Protein AF-A0A7Y5ELJ0-F1 (afdb_monomer_lite)

InterPro domains:
  IPR023293 Deoxyguanosinetriphosphate triphosphohydrolase, central domain superfamily [G3DSA:1.10.3410.10] (3-118)
  IPR027432 Deoxyguanosinetriphosphate triphosphohydrolase, C-terminal [G3DSA:1.10.3550.10] (119-213)

Organism: NCBI:txid2740584

Structure (mmCIF, N/CA/C/O backbone):
data_AF-A0A7Y5ELJ0-F1
#
_entry.id   AF-A0A7Y5ELJ0-F1
#
loop_
_atom_site.group_PDB
_atom_site.id
_atom_site.type_symbol
_atom_site.label_atom_id
_atom_site.label_alt_id
_atom_site.label_comp_id
_atom_site.label_asym_id
_atom_site.label_entity_id
_atom_site.label_seq_id
_atom_site.pdbx_PDB_ins_code
_atom_site.Cartn_x
_atom_site.Cartn_y
_atom_site.Cartn_z
_atom_site.occupancy
_atom_site.B_iso_or_equiv
_atom_site.auth_seq_id
_atom_site.auth_comp_id
_atom_site.auth_asym_id
_atom_site.auth_atom_id
_atom_site.pdbx_PDB_model_num
ATOM 1 N N . MET A 1 1 ? -16.070 -0.070 -0.567 1.00 88.81 1 MET A N 1
ATOM 2 C CA . MET A 1 1 ? -14.710 -0.648 -0.549 1.00 88.81 1 MET A CA 1
ATOM 3 C C . MET A 1 1 ? -13.834 0.152 0.400 1.00 88.81 1 MET A C 1
ATOM 5 O O . MET A 1 1 ? -13.494 -0.406 1.424 1.00 88.81 1 MET A O 1
ATOM 9 N N . GLU A 1 2 ? -13.598 1.445 0.146 1.00 91.62 2 GLU A N 1
ATOM 10 C CA . GLU A 1 2 ? -12.828 2.349 1.031 1.00 91.62 2 GLU A CA 1
ATOM 11 C C . GLU A 1 2 ? -13.209 2.243 2.519 1.00 91.62 2 GLU A C 1
ATOM 13 O O . GLU A 1 2 ? -12.374 1.899 3.341 1.00 91.62 2 GLU A O 1
ATOM 18 N N . ALA A 1 3 ? -14.489 2.413 2.868 1.00 93.44 3 ALA A N 1
ATOM 19 C CA . ALA A 1 3 ? -14.913 2.323 4.269 1.00 93.44 3 ALA A CA 1
ATOM 20 C C . ALA A 1 3 ? -14.667 0.950 4.915 1.00 93.44 3 ALA A C 1
ATOM 22 O O . ALA A 1 3 ? -14.396 0.873 6.106 1.00 93.44 3 ALA A O 1
ATOM 23 N N . ALA A 1 4 ? -14.764 -0.135 4.140 1.00 94.25 4 ALA A N 1
ATOM 24 C CA . ALA A 1 4 ? -14.471 -1.467 4.660 1.00 94.25 4 ALA A CA 1
ATOM 25 C C . ALA A 1 4 ? -12.977 -1.602 4.986 1.00 94.25 4 ALA A C 1
ATOM 27 O O . ALA A 1 4 ? -12.633 -2.152 6.027 1.00 94.25 4 ALA A O 1
ATOM 28 N N . ASP A 1 5 ? -12.117 -1.049 4.129 1.00 95.06 5 ASP A N 1
ATOM 29 C CA . ASP A 1 5 ? -10.670 -1.004 4.335 1.00 95.06 5 ASP A CA 1
ATOM 30 C C . ASP A 1 5 ? -10.316 -0.213 5.603 1.00 95.06 5 ASP A C 1
ATOM 32 O O . ASP A 1 5 ? -9.648 -0.721 6.504 1.00 95.06 5 ASP A O 1
ATOM 36 N N . ASP A 1 6 ? -10.881 0.987 5.739 1.00 94.62 6 ASP A N 1
ATOM 37 C CA . ASP A 1 6 ? -10.677 1.843 6.906 1.00 94.62 6 ASP A CA 1
ATOM 38 C C . ASP A 1 6 ? -11.172 1.209 8.213 1.00 94.62 6 ASP A C 1
ATOM 40 O O . ASP A 1 6 ? -10.488 1.291 9.235 1.00 94.62 6 ASP A O 1
ATOM 44 N N . PHE A 1 7 ? -12.336 0.554 8.200 1.00 95.31 7 PHE A N 1
ATOM 45 C CA . PHE A 1 7 ? -12.849 -0.170 9.365 1.00 95.31 7 PHE A CA 1
ATOM 46 C C . PHE A 1 7 ? -11.952 -1.344 9.759 1.00 95.31 7 PHE A C 1
ATOM 48 O O . PHE A 1 7 ? -11.719 -1.560 10.951 1.00 95.31 7 PHE A O 1
ATOM 55 N N . CYS A 1 8 ? -11.439 -2.097 8.784 1.00 94.31 8 CYS A N 1
ATOM 56 C CA . CYS A 1 8 ? -10.533 -3.208 9.044 1.00 94.31 8 CYS A CA 1
ATOM 57 C C . CYS A 1 8 ? -9.210 -2.716 9.639 1.00 94.31 8 CYS A C 1
ATOM 59 O O . CYS A 1 8 ? -8.828 -3.184 10.714 1.00 94.31 8 CYS A O 1
ATOM 61 N N . TYR A 1 9 ? -8.545 -1.750 9.002 1.00 93.38 9 TYR A N 1
ATOM 62 C CA . TYR A 1 9 ? -7.263 -1.231 9.486 1.00 93.38 9 TYR A CA 1
ATOM 63 C C . TYR A 1 9 ? -7.377 -0.543 10.846 1.00 93.38 9 TYR A C 1
ATOM 65 O O . TYR A 1 9 ? -6.486 -0.701 11.677 1.00 93.38 9 TYR A O 1
ATOM 73 N N . ALA A 1 10 ? -8.493 0.136 11.135 1.00 94.56 10 ALA A N 1
ATOM 74 C CA . ALA A 1 10 ? -8.711 0.749 12.444 1.00 94.56 10 ALA A CA 1
ATOM 75 C C . ALA A 1 10 ? -8.644 -0.265 13.603 1.00 94.56 10 ALA A C 1
ATOM 77 O O . ALA A 1 10 ? -8.242 0.099 14.702 1.00 94.56 10 ALA A O 1
ATOM 78 N N . ILE A 1 11 ? -9.010 -1.532 13.386 1.00 95.25 11 ILE A N 1
ATOM 79 C CA . ILE A 1 11 ? -9.024 -2.550 14.448 1.00 95.25 11 ILE A CA 1
ATOM 80 C C . ILE A 1 11 ? -7.825 -3.490 14.367 1.00 95.25 11 ILE A C 1
ATOM 82 O O . ILE A 1 11 ? -7.226 -3.794 15.401 1.00 95.25 11 ILE A O 1
ATOM 86 N N . ILE A 1 12 ? -7.465 -3.941 13.164 1.00 94.19 12 ILE A N 1
ATOM 87 C CA . ILE A 1 12 ? -6.376 -4.906 12.961 1.00 94.19 12 ILE A CA 1
ATOM 88 C C . ILE A 1 12 ? -5.042 -4.307 13.413 1.00 94.19 12 ILE A C 1
ATOM 90 O O . ILE A 1 12 ? -4.313 -4.963 14.154 1.00 94.19 12 ILE A O 1
ATOM 94 N N . ASP A 1 13 ? -4.771 -3.037 13.093 1.00 94.75 13 ASP A N 1
ATOM 95 C CA . ASP A 1 13 ? -3.538 -2.378 13.533 1.00 94.75 13 ASP A CA 1
ATOM 96 C C . ASP A 1 13 ? -3.453 -2.316 15.068 1.00 94.75 13 ASP A C 1
ATOM 98 O O . ASP A 1 13 ? -2.386 -2.495 15.652 1.00 94.75 13 ASP A O 1
ATOM 102 N N . LEU A 1 14 ? -4.573 -2.105 15.765 1.00 95.00 14 LEU A N 1
ATOM 103 C CA . LEU A 1 14 ? -4.580 -2.092 17.231 1.00 95.00 14 LEU A CA 1
ATOM 104 C C . LEU A 1 14 ? -4.354 -3.490 17.828 1.00 95.00 14 LEU A C 1
ATOM 106 O O . LEU A 1 14 ? -3.657 -3.620 18.839 1.00 95.00 14 LEU A O 1
ATOM 110 N N . GLU A 1 15 ? -4.914 -4.531 17.209 1.00 94.75 15 GLU A N 1
ATOM 111 C CA . GLU A 1 15 ? -4.708 -5.934 17.598 1.00 94.75 15 GLU A CA 1
ATOM 112 C C . GLU A 1 15 ? -3.242 -6.353 17.425 1.00 94.75 15 GLU A C 1
ATOM 114 O O . GLU A 1 15 ? -2.648 -6.936 18.343 1.00 94.75 15 GLU A O 1
ATOM 119 N N . ASP A 1 16 ? -2.630 -5.979 16.304 1.00 92.12 16 ASP A N 1
ATOM 120 C CA . ASP A 1 16 ? -1.207 -6.191 16.047 1.00 92.12 16 ASP A CA 1
ATOM 121 C C . ASP A 1 16 ? -0.350 -5.393 17.034 1.00 92.12 16 ASP A C 1
ATOM 123 O O . ASP A 1 16 ? 0.593 -5.927 17.621 1.00 92.12 16 ASP A O 1
ATOM 127 N N . GLY A 1 17 ? -0.725 -4.145 17.318 1.00 93.12 17 GLY A N 1
ATOM 128 C CA . GLY A 1 17 ? -0.062 -3.299 18.308 1.00 93.12 17 GLY A CA 1
ATOM 129 C C . GLY A 1 17 ? -0.030 -3.911 19.709 1.00 93.12 17 GLY A C 1
ATOM 130 O O . GLY A 1 17 ? 0.995 -3.826 20.394 1.00 93.12 17 GLY A O 1
ATOM 131 N N . ILE A 1 18 ? -1.115 -4.568 20.131 1.00 93.81 18 ILE A N 1
ATOM 132 C CA . ILE A 1 18 ? -1.166 -5.329 21.389 1.00 93.81 18 ILE A CA 1
ATOM 133 C C . ILE A 1 18 ? -0.284 -6.575 21.310 1.00 93.81 18 ILE A C 1
ATOM 135 O O . ILE A 1 18 ? 0.472 -6.851 22.242 1.00 93.81 18 ILE A O 1
ATOM 139 N N . SER A 1 19 ? -0.351 -7.316 20.205 1.00 90.50 19 SER A N 1
ATOM 140 C CA . SER A 1 19 ? 0.420 -8.551 20.012 1.00 90.50 19 SER A CA 1
ATOM 141 C C . SER A 1 19 ? 1.931 -8.297 19.988 1.00 90.50 19 SER A C 1
ATOM 143 O O . SER A 1 19 ? 2.711 -9.109 20.482 1.00 90.50 19 SER A O 1
ATOM 145 N N . MET A 1 20 ? 2.349 -7.137 19.478 1.00 89.69 20 MET A N 1
ATOM 146 C CA . MET A 1 20 ? 3.736 -6.665 19.474 1.00 89.69 20 MET A CA 1
ATOM 147 C C . MET A 1 20 ? 4.179 -6.048 20.811 1.00 89.69 20 MET A C 1
ATOM 149 O O . MET A 1 20 ? 5.349 -5.694 20.953 1.00 89.69 20 MET A O 1
ATOM 153 N N . GLY A 1 21 ? 3.273 -5.886 21.782 1.00 90.69 21 GLY A N 1
ATOM 154 C CA . GLY A 1 21 ? 3.558 -5.245 23.070 1.00 90.69 21 GLY A CA 1
ATOM 155 C C . GLY A 1 21 ? 3.773 -3.728 22.992 1.00 90.69 21 GLY A C 1
ATOM 156 O O . GLY A 1 21 ? 4.299 -3.140 23.934 1.00 90.69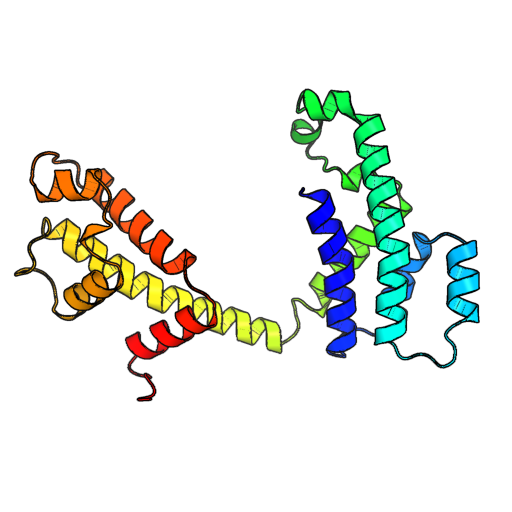 21 GLY A O 1
ATOM 157 N N . ILE A 1 22 ? 3.385 -3.091 21.883 1.00 93.12 22 ILE A N 1
ATOM 158 C CA . ILE A 1 22 ? 3.499 -1.639 21.665 1.00 93.12 22 ILE A CA 1
ATOM 159 C C . ILE A 1 22 ? 2.333 -0.901 22.332 1.00 93.12 22 ILE A C 1
ATOM 161 O O . ILE A 1 22 ? 2.506 0.200 22.859 1.00 93.12 22 ILE A O 1
ATOM 165 N N . LEU A 1 23 ? 1.144 -1.504 22.296 1.00 94.94 23 LEU A N 1
ATOM 166 C CA . LEU A 1 23 ? -0.079 -0.968 22.885 1.00 94.94 23 LEU A CA 1
ATOM 167 C C . LEU A 1 23 ? -0.521 -1.805 24.081 1.00 94.94 23 LEU A C 1
ATOM 169 O O . LEU A 1 23 ? -0.403 -3.031 24.087 1.00 94.94 23 LEU A O 1
ATOM 173 N N . SER A 1 24 ? -1.095 -1.142 25.080 1.00 93.81 24 SER A N 1
ATOM 174 C CA . SER A 1 24 ? -1.792 -1.817 26.169 1.00 93.81 24 SER A CA 1
ATOM 175 C C . SER A 1 24 ? -3.277 -2.009 25.857 1.00 93.81 24 SER A C 1
ATOM 177 O O . SER A 1 24 ? -3.896 -1.229 25.133 1.00 93.81 24 SER A O 1
ATOM 179 N N . TRP A 1 25 ? -3.879 -3.027 26.477 1.00 92.38 25 TRP A N 1
ATOM 180 C CA . TRP A 1 25 ? -5.319 -3.278 26.381 1.00 92.38 25 TRP A CA 1
ATOM 181 C C . TRP A 1 25 ? -6.160 -2.059 26.787 1.00 92.38 25 TRP A C 1
ATOM 183 O O . TRP A 1 25 ? -7.122 -1.721 26.107 1.00 92.38 25 TRP A O 1
ATOM 193 N N . SER A 1 26 ? -5.788 -1.375 27.873 1.00 92.25 26 SER A N 1
ATOM 194 C CA . SER A 1 26 ? -6.541 -0.223 28.380 1.00 92.25 26 SER A CA 1
ATOM 195 C C . SER A 1 26 ? -6.562 0.952 27.406 1.00 92.25 26 SER A C 1
ATOM 197 O O . SER A 1 26 ? -7.552 1.674 27.345 1.00 92.25 26 SER A O 1
ATOM 199 N N . GLU A 1 27 ? -5.483 1.150 26.647 1.00 94.00 27 GLU A N 1
ATOM 200 C CA . GLU A 1 27 ? -5.421 2.211 25.638 1.00 94.00 27 GLU A CA 1
ATOM 201 C C . GLU A 1 27 ? -6.365 1.933 24.475 1.00 94.00 27 GLU A C 1
ATOM 203 O O . GLU A 1 27 ? -7.085 2.833 24.051 1.00 94.00 27 GLU A O 1
ATOM 208 N N . VAL A 1 28 ? -6.389 0.687 23.998 1.00 94.94 28 VAL A N 1
ATOM 209 C CA . VAL A 1 28 ? -7.272 0.272 22.904 1.00 94.94 28 VAL A CA 1
ATOM 210 C C . VAL A 1 28 ? -8.730 0.279 23.350 1.00 94.94 28 VAL A C 1
ATOM 212 O O . VAL A 1 28 ? -9.574 0.860 22.674 1.00 94.94 28 VAL A O 1
ATOM 215 N N . TYR A 1 29 ? -9.033 -0.302 24.513 1.00 93.19 29 TYR A N 1
ATOM 216 C CA . TYR A 1 29 ? -10.405 -0.386 25.007 1.00 93.19 29 TYR A CA 1
ATOM 217 C C . TYR A 1 29 ? -11.034 0.997 25.190 1.00 93.19 29 TYR A C 1
ATOM 219 O O . TYR A 1 29 ? -12.138 1.217 24.715 1.00 93.19 29 TYR A O 1
ATOM 227 N N . LYS A 1 30 ? -10.298 1.963 25.757 1.00 93.69 30 LYS A N 1
ATOM 228 C CA . LYS A 1 30 ? -10.780 3.341 25.946 1.00 93.69 30 LYS A CA 1
ATOM 229 C C . LYS A 1 30 ? -11.211 4.029 24.641 1.00 93.69 30 LYS A C 1
ATOM 231 O O . LYS A 1 30 ? -12.051 4.922 24.674 1.00 93.69 30 LYS A O 1
ATOM 236 N N . ILE A 1 31 ? -10.607 3.661 23.510 1.00 94.44 31 ILE A N 1
ATOM 237 C CA . ILE A 1 31 ? -10.939 4.223 22.193 1.00 94.44 31 ILE A CA 1
ATOM 238 C C . ILE A 1 31 ? -12.200 3.581 21.615 1.00 94.44 31 ILE A C 1
ATOM 240 O O . ILE A 1 31 ? -12.986 4.257 20.959 1.00 94.44 31 ILE A O 1
ATOM 244 N N . ILE A 1 32 ? -12.372 2.279 21.839 1.00 93.75 32 ILE A N 1
ATOM 245 C CA . ILE A 1 32 ? -13.416 1.485 21.190 1.00 93.75 32 ILE A CA 1
ATOM 246 C C . ILE A 1 32 ? -14.700 1.424 22.020 1.00 93.75 32 ILE A C 1
ATOM 248 O O . ILE A 1 32 ? -15.787 1.433 21.449 1.00 93.75 32 ILE A O 1
ATOM 252 N N . GLU A 1 33 ? -14.585 1.405 23.348 1.00 93.06 33 GLU A N 1
ATOM 253 C CA . GLU A 1 33 ? -15.702 1.346 24.297 1.00 93.06 33 GLU A CA 1
ATOM 254 C C . GLU A 1 33 ? -16.837 2.335 23.972 1.00 93.06 33 GLU A C 1
ATOM 256 O O . GLU A 1 33 ? -17.986 1.894 23.969 1.00 93.06 33 GLU A O 1
ATOM 261 N N . PRO A 1 34 ? -16.585 3.616 23.618 1.00 92.94 34 PRO A N 1
ATOM 262 C CA . PRO A 1 34 ? -17.664 4.561 23.318 1.00 92.94 34 PRO A CA 1
ATOM 263 C C . PRO A 1 34 ? -18.555 4.168 22.132 1.00 92.94 34 PRO A C 1
ATOM 265 O O . PRO A 1 34 ? -19.675 4.660 22.033 1.00 92.94 34 PRO A O 1
ATOM 268 N N . ALA A 1 35 ? -18.067 3.310 21.231 1.00 93.62 35 ALA A N 1
ATOM 269 C CA . ALA A 1 35 ? -18.801 2.832 20.061 1.00 93.62 35 ALA A CA 1
ATOM 270 C C . ALA A 1 35 ? -19.486 1.468 20.276 1.00 93.62 35 ALA A C 1
ATOM 272 O O . ALA A 1 35 ? -20.161 0.978 19.369 1.00 93.62 35 ALA A O 1
ATOM 273 N N . LEU A 1 36 ? -19.315 0.844 21.447 1.00 91.88 36 LEU A N 1
ATOM 274 C CA . LEU A 1 36 ? -19.980 -0.409 21.806 1.00 91.88 36 LEU A CA 1
ATOM 275 C C . LEU A 1 36 ? -21.346 -0.153 22.451 1.00 91.88 36 LEU A C 1
ATOM 277 O O . LEU A 1 36 ? -21.572 0.866 23.106 1.00 91.88 36 LEU A O 1
ATOM 281 N N . ASP A 1 37 ? -22.253 -1.125 22.331 1.00 88.94 37 ASP A N 1
ATOM 282 C CA . ASP A 1 37 ? -23.507 -1.076 23.079 1.00 88.94 37 ASP A CA 1
ATOM 283 C C . ASP A 1 37 ? -23.264 -1.372 24.561 1.00 88.94 37 ASP A C 1
ATOM 285 O O . ASP A 1 37 ? -22.415 -2.180 24.933 1.00 88.94 37 ASP A O 1
ATOM 289 N N . LYS A 1 38 ? -24.092 -0.790 25.433 1.00 86.06 38 LYS A N 1
ATOM 290 C CA . LYS A 1 38 ? -24.016 -1.031 26.885 1.00 86.06 38 LYS A CA 1
ATOM 291 C C . LYS A 1 38 ? -24.141 -2.510 27.258 1.00 86.06 38 LYS A C 1
ATOM 293 O O . LYS A 1 38 ? -23.470 -2.963 28.177 1.00 86.06 38 LYS A O 1
ATOM 298 N N . THR A 1 39 ? -24.998 -3.251 26.556 1.00 85.81 39 THR A N 1
ATOM 299 C CA . THR A 1 39 ? -25.166 -4.696 26.764 1.00 85.81 39 THR A CA 1
ATOM 300 C C . THR A 1 39 ? -23.896 -5.460 26.422 1.00 85.81 39 THR A C 1
ATOM 302 O O . THR A 1 39 ? -23.494 -6.331 27.190 1.00 85.81 39 THR A O 1
ATOM 305 N N . ASP A 1 40 ? -23.241 -5.079 25.322 1.00 84.88 40 ASP A N 1
ATOM 306 C CA . ASP A 1 40 ? -21.981 -5.678 24.895 1.00 84.88 40 ASP A CA 1
ATOM 307 C C . ASP A 1 40 ? -20.890 -5.378 25.920 1.00 84.88 40 ASP A C 1
ATOM 309 O O . ASP A 1 40 ? -20.188 -6.292 26.330 1.00 84.88 40 ASP A O 1
ATOM 313 N N . ILE A 1 41 ? -20.795 -4.134 26.405 1.00 84.94 41 ILE A N 1
ATOM 314 C CA . ILE A 1 41 ? -19.848 -3.732 27.457 1.00 84.94 41 ILE A CA 1
ATOM 315 C C . ILE A 1 41 ? -20.045 -4.575 28.719 1.00 84.94 41 ILE A C 1
ATOM 317 O O . ILE A 1 41 ? -19.086 -5.139 29.236 1.00 84.94 41 ILE A O 1
ATOM 321 N N . GLU A 1 42 ? -21.278 -4.717 29.208 1.00 84.88 42 GLU A N 1
ATOM 322 C CA . GLU A 1 42 ? -21.542 -5.503 30.414 1.00 84.88 42 GLU A CA 1
ATOM 323 C C . GLU A 1 42 ? -21.165 -6.981 30.256 1.00 84.88 42 GLU A C 1
ATOM 325 O O . GLU A 1 42 ? -20.605 -7.581 31.178 1.00 84.88 42 GLU A O 1
ATOM 330 N N . GLU A 1 43 ? -21.492 -7.597 29.119 1.00 81.25 43 GLU A N 1
ATOM 331 C CA . GLU A 1 43 ? -21.117 -8.984 28.826 1.00 81.25 43 GLU A CA 1
ATOM 332 C C . GLU A 1 43 ? -19.596 -9.127 28.677 1.00 81.25 43 GLU A C 1
ATOM 334 O O . GLU A 1 43 ? -18.989 -10.075 29.196 1.00 81.25 43 GLU A O 1
ATOM 339 N N . PHE A 1 44 ? -18.974 -8.142 28.033 1.00 81.12 44 PHE A N 1
ATOM 340 C CA . PHE A 1 44 ? -17.543 -8.055 27.805 1.00 81.12 44 PHE A CA 1
ATOM 341 C C . PHE A 1 44 ? -16.762 -7.870 29.116 1.00 81.12 44 PHE A C 1
ATOM 343 O O . PHE A 1 44 ? -15.743 -8.521 29.328 1.00 81.12 44 PHE A O 1
ATOM 350 N N . GLU A 1 45 ? -17.237 -7.064 30.059 1.00 81.00 45 GLU A N 1
ATOM 351 C CA . GLU A 1 45 ? -16.582 -6.879 31.360 1.00 81.00 45 GLU A CA 1
ATOM 352 C C . GLU A 1 45 ? -16.757 -8.094 32.279 1.00 81.00 45 GLU A C 1
ATOM 354 O O . GLU A 1 45 ? -15.798 -8.525 32.930 1.00 81.00 45 GLU A O 1
ATOM 359 N N . LYS A 1 46 ? -17.949 -8.707 32.291 1.00 79.19 46 LYS A N 1
ATOM 360 C CA . LYS A 1 46 ? -18.238 -9.910 33.098 1.00 79.19 46 LYS A CA 1
ATOM 361 C C . LYS A 1 46 ? -17.368 -11.102 32.697 1.00 79.19 46 LYS A C 1
ATOM 363 O O . LYS A 1 46 ? -17.037 -11.935 33.540 1.00 79.19 46 LYS A O 1
ATOM 368 N N . SER A 1 47 ? -16.980 -11.186 31.427 1.00 72.44 47 SER A N 1
ATOM 369 C CA . SER A 1 47 ? -16.381 -12.397 30.864 1.00 72.44 47 SER A CA 1
ATOM 370 C C . SER A 1 47 ? -14.844 -12.451 30.933 1.00 72.44 47 SER A C 1
ATOM 372 O O . SER A 1 47 ? -14.272 -13.501 30.645 1.00 72.44 47 SER A O 1
ATOM 374 N N . PHE A 1 48 ? -14.137 -11.373 31.316 1.00 68.56 48 PHE A N 1
ATOM 375 C CA . PHE A 1 48 ? -12.712 -11.225 30.950 1.00 68.56 48 PHE A CA 1
ATOM 376 C C . PHE A 1 48 ? -11.699 -10.945 32.074 1.00 68.56 48 PHE A C 1
ATOM 378 O O . PHE A 1 48 ? -10.533 -10.665 31.768 1.00 68.56 48 PHE A O 1
ATOM 385 N N . ALA A 1 49 ? -12.054 -11.108 33.354 1.00 68.31 49 ALA A N 1
ATOM 386 C CA . ALA A 1 49 ? -11.078 -10.974 34.449 1.00 68.31 49 ALA A CA 1
ATOM 387 C C . ALA A 1 49 ? -9.853 -11.911 34.297 1.00 68.31 49 ALA A C 1
ATOM 389 O O . ALA A 1 49 ? -8.760 -11.576 34.746 1.00 68.31 49 ALA A O 1
ATOM 390 N N . THR A 1 50 ? -10.009 -13.056 33.621 1.00 77.06 50 THR A N 1
ATOM 391 C CA . THR A 1 50 ? -8.981 -14.108 33.491 1.00 77.06 50 THR A CA 1
ATOM 392 C C . THR A 1 50 ? -8.412 -14.280 32.079 1.00 77.06 50 THR A C 1
ATOM 394 O O . THR A 1 50 ? -7.567 -15.147 31.855 1.00 77.06 50 THR A O 1
ATOM 397 N N . LEU A 1 51 ? -8.861 -13.486 31.105 1.00 85.75 51 LEU A N 1
ATOM 398 C CA . LEU A 1 51 ? -8.548 -13.707 29.692 1.00 85.75 51 LEU A CA 1
ATOM 399 C C . LEU A 1 51 ? -7.364 -12.859 29.214 1.00 85.75 51 LEU A C 1
ATOM 401 O O . LEU A 1 51 ? -7.169 -11.719 29.642 1.00 85.75 51 LEU A O 1
ATOM 405 N N . SER A 1 52 ? -6.566 -13.433 28.306 1.00 88.81 52 SER A N 1
ATOM 406 C CA . SER A 1 52 ? -5.401 -12.764 27.722 1.00 88.81 52 SER A CA 1
ATOM 407 C C . SER A 1 52 ? -5.814 -11.589 26.831 1.00 88.81 52 SER A C 1
ATOM 409 O O . SER A 1 52 ? -6.898 -11.592 26.244 1.00 88.81 52 SER A O 1
ATOM 411 N N . ASN A 1 53 ? -4.929 -10.597 26.682 1.00 89.44 53 ASN A N 1
ATOM 412 C CA . ASN A 1 53 ? -5.194 -9.421 25.843 1.00 89.44 53 ASN A CA 1
ATOM 413 C C . ASN A 1 53 ? -5.491 -9.792 24.382 1.00 89.44 53 ASN A C 1
ATOM 415 O O . ASN A 1 53 ? -6.377 -9.196 23.783 1.00 89.44 53 ASN A O 1
ATOM 419 N N . GLY A 1 54 ? -4.829 -10.817 23.834 1.00 87.12 54 GLY A N 1
ATOM 420 C CA . GLY A 1 54 ? -5.135 -11.309 22.487 1.00 87.12 54 GLY A CA 1
ATOM 421 C C . GLY A 1 54 ? -6.568 -11.838 22.370 1.00 87.12 54 GLY A C 1
ATOM 422 O O . GLY A 1 54 ? -7.289 -11.479 21.446 1.00 87.12 54 GLY A O 1
ATOM 423 N N . ARG A 1 55 ? -7.040 -12.616 23.355 1.00 88.69 55 ARG A N 1
ATOM 424 C CA . ARG A 1 55 ? -8.416 -13.138 23.340 1.00 88.69 55 ARG A CA 1
ATOM 425 C C . ARG A 1 55 ? -9.461 -12.044 23.568 1.00 88.69 55 ARG A C 1
ATOM 427 O O . ARG A 1 55 ? -10.525 -12.109 22.960 1.00 88.69 55 ARG A O 1
ATOM 434 N N . LYS A 1 56 ? -9.144 -11.039 24.394 1.00 91.00 56 LYS A N 1
ATOM 435 C CA . LYS A 1 56 ? -9.949 -9.813 24.534 1.00 91.00 56 LYS A CA 1
ATOM 436 C C . LYS A 1 56 ? -10.092 -9.099 23.188 1.00 91.00 56 LYS A C 1
ATOM 438 O O . LYS A 1 56 ? -11.209 -8.796 22.785 1.00 91.00 56 LYS A O 1
ATOM 443 N N . MET A 1 57 ? -8.986 -8.910 22.463 1.00 92.06 57 MET A N 1
ATOM 444 C CA . MET A 1 57 ? -8.990 -8.257 21.149 1.00 92.06 57 MET A CA 1
ATOM 445 C C . MET A 1 57 ? -9.791 -9.016 20.100 1.00 92.06 57 MET A C 1
ATOM 447 O O . MET A 1 57 ? -10.602 -8.404 19.412 1.00 92.06 57 MET A O 1
ATOM 451 N N . SER A 1 58 ? -9.638 -10.338 20.002 1.00 90.00 58 SER A N 1
ATOM 452 C CA . SER A 1 58 ? -10.384 -11.114 19.005 1.00 90.00 58 SER A CA 1
ATOM 453 C C . SER A 1 58 ? -11.903 -11.020 19.192 1.00 90.00 58 SER A C 1
ATOM 455 O O . SER A 1 58 ? -12.644 -11.073 18.212 1.00 90.00 58 SER A O 1
ATOM 457 N N . ILE A 1 59 ? -12.371 -10.867 20.435 1.00 89.31 59 ILE A N 1
ATOM 458 C CA . ILE A 1 59 ? -13.801 -10.730 20.749 1.00 89.31 59 ILE A CA 1
ATOM 459 C C . ILE A 1 59 ? -14.269 -9.297 20.539 1.00 89.31 59 ILE A C 1
ATOM 461 O O . ILE A 1 59 ? -15.286 -9.093 19.879 1.00 89.31 59 ILE A O 1
ATOM 465 N N . LEU A 1 60 ? -13.484 -8.316 20.997 1.00 91.25 60 LEU A N 1
ATOM 466 C CA . LEU A 1 60 ? -13.732 -6.902 20.723 1.00 91.25 60 LEU A CA 1
ATOM 467 C C . LEU A 1 60 ? -13.885 -6.658 19.219 1.00 91.25 60 LEU A C 1
ATOM 469 O O . LEU A 1 60 ? -14.828 -5.993 18.805 1.00 91.25 60 LEU A O 1
ATOM 473 N N . ARG A 1 61 ? -13.008 -7.259 18.405 1.00 92.81 61 ARG A N 1
ATOM 474 C CA . ARG A 1 61 ? -13.044 -7.196 16.942 1.00 92.81 61 ARG A CA 1
ATOM 475 C C . ARG A 1 61 ? -14.383 -7.662 16.374 1.00 92.81 61 ARG A C 1
ATOM 477 O O . ARG A 1 61 ? -14.916 -7.002 15.492 1.00 92.81 61 ARG A O 1
ATOM 484 N N . GLY A 1 62 ? -14.930 -8.773 16.868 1.00 90.31 62 GLY A N 1
ATOM 485 C CA . GLY A 1 62 ? -16.227 -9.278 16.411 1.00 90.31 62 GLY A CA 1
ATOM 486 C C . GLY A 1 62 ? -17.369 -8.300 16.694 1.00 90.31 62 GLY A C 1
ATOM 487 O O . GLY A 1 62 ? -18.170 -8.021 15.805 1.00 90.31 62 GLY A O 1
ATOM 488 N N . LEU A 1 63 ? -17.397 -7.738 17.904 1.00 90.44 63 LEU A N 1
ATOM 489 C CA . LEU A 1 63 ? -18.425 -6.785 18.328 1.00 90.44 63 LEU A CA 1
ATOM 490 C C . LEU A 1 63 ? -18.333 -5.470 17.544 1.00 90.44 63 LEU A C 1
ATOM 492 O O . LEU A 1 63 ? -19.312 -5.013 16.955 1.00 90.44 63 LEU A O 1
ATOM 496 N N . ILE A 1 64 ? -17.139 -4.879 17.489 1.00 94.06 64 ILE A N 1
ATOM 497 C CA . ILE A 1 64 ? -16.964 -3.551 16.904 1.00 94.06 64 ILE A CA 1
ATOM 498 C C . ILE A 1 64 ? -17.071 -3.555 15.377 1.00 94.06 64 ILE A C 1
ATOM 500 O O . ILE A 1 64 ? -17.631 -2.621 14.809 1.00 94.06 64 ILE A O 1
ATOM 504 N N . ILE A 1 65 ? -16.598 -4.605 14.690 1.00 94.12 65 ILE A N 1
ATOM 505 C CA . ILE A 1 65 ? -16.718 -4.680 13.226 1.00 94.12 65 ILE A CA 1
ATOM 506 C C . ILE A 1 65 ? -18.189 -4.736 12.821 1.00 94.12 65 ILE A C 1
ATOM 508 O O . ILE A 1 65 ? -18.570 -4.062 11.867 1.00 94.12 65 ILE A O 1
ATOM 512 N N . GLN A 1 66 ? -19.028 -5.475 13.554 1.00 92.56 66 GLN A N 1
ATOM 513 C CA . GLN A 1 66 ? -20.464 -5.501 13.280 1.00 92.56 66 GLN A CA 1
ATOM 514 C C . GLN A 1 66 ? -21.066 -4.092 13.394 1.00 92.56 66 GLN A C 1
ATOM 516 O O . GLN A 1 66 ? -21.749 -3.639 12.477 1.00 92.56 66 GLN A O 1
ATOM 521 N N . LYS A 1 67 ? -20.720 -3.352 14.457 1.00 93.81 67 LYS A N 1
ATOM 522 C CA . LYS A 1 67 ? -21.147 -1.955 14.645 1.00 93.81 67 LYS A CA 1
ATOM 523 C C . LYS A 1 67 ? -20.700 -1.039 13.511 1.00 93.81 67 LYS A C 1
ATOM 525 O O . LYS A 1 67 ? -21.494 -0.240 13.017 1.00 93.81 67 LYS A O 1
ATOM 530 N N . PHE A 1 68 ? -19.450 -1.164 13.075 1.00 95.94 68 PHE A N 1
ATOM 531 C CA . PHE A 1 68 ? -18.906 -0.380 11.970 1.00 95.94 68 PHE A CA 1
ATOM 532 C C . PHE A 1 68 ? -19.624 -0.676 10.651 1.00 95.94 68 PHE A C 1
ATOM 534 O O . PHE A 1 68 ? -20.019 0.254 9.944 1.00 95.94 68 PHE A O 1
ATOM 541 N N . VAL A 1 69 ? -19.854 -1.955 10.343 1.00 95.44 69 VAL A N 1
ATOM 542 C CA . VAL A 1 69 ? -20.579 -2.382 9.139 1.00 95.44 69 VAL A CA 1
ATOM 543 C C . VAL A 1 69 ? -22.006 -1.838 9.138 1.00 95.44 69 VAL A C 1
ATOM 545 O O . VAL A 1 69 ? -22.419 -1.244 8.142 1.00 95.44 69 VAL A O 1
ATOM 548 N N . ASP A 1 70 ? -22.733 -1.973 10.247 1.00 95.50 70 ASP A N 1
ATOM 549 C CA . ASP A 1 70 ? -24.115 -1.498 10.354 1.00 95.50 70 ASP A CA 1
ATOM 550 C C . ASP A 1 70 ? -24.202 0.029 10.214 1.00 95.50 70 ASP A C 1
ATOM 552 O O . ASP A 1 70 ? -25.051 0.544 9.479 1.00 95.50 70 ASP A O 1
ATOM 556 N N . ALA A 1 71 ? -23.286 0.763 10.851 1.00 96.38 71 ALA A N 1
ATOM 557 C CA . ALA A 1 71 ? -23.210 2.216 10.735 1.00 96.38 71 ALA A CA 1
ATOM 558 C C . ALA A 1 71 ? -22.871 2.667 9.307 1.00 96.38 71 ALA A C 1
ATOM 560 O O . ALA A 1 71 ? -23.516 3.578 8.788 1.00 96.38 71 ALA A O 1
ATOM 561 N N . GLY A 1 72 ? -21.912 2.010 8.648 1.00 96.75 72 GLY A N 1
ATOM 562 C CA . GLY A 1 72 ? -21.545 2.301 7.262 1.00 96.75 72 GLY A CA 1
ATOM 563 C C . GLY A 1 72 ? -22.675 1.996 6.278 1.00 96.75 72 GLY A C 1
ATOM 564 O O . GLY A 1 72 ? -22.959 2.805 5.395 1.00 96.75 72 GLY A O 1
ATOM 565 N N . ALA A 1 73 ? -23.368 0.867 6.451 1.00 97.38 73 ALA A N 1
ATOM 566 C CA . ALA A 1 73 ? -24.524 0.504 5.634 1.00 97.38 73 ALA A CA 1
ATOM 567 C C . ALA A 1 73 ? -25.656 1.524 5.792 1.00 97.38 73 ALA A C 1
ATOM 569 O O . ALA A 1 73 ? -26.202 2.004 4.796 1.00 97.38 73 ALA A O 1
ATOM 570 N N . LYS A 1 74 ? -25.966 1.910 7.034 1.00 97.56 74 LYS A N 1
ATOM 571 C CA . LYS A 1 74 ? -26.963 2.942 7.322 1.00 97.56 74 LYS A CA 1
ATOM 572 C C . LYS A 1 74 ? -26.581 4.289 6.708 1.00 97.56 74 LYS A C 1
ATOM 574 O O . LYS A 1 74 ? -27.395 4.871 5.997 1.00 97.56 74 LYS A O 1
ATOM 579 N N . ALA A 1 75 ? -25.352 4.755 6.925 1.00 96.75 75 ALA A N 1
ATOM 580 C CA . ALA A 1 75 ? -24.863 6.013 6.366 1.00 96.75 75 ALA A CA 1
ATOM 581 C C . ALA A 1 75 ? -24.931 6.026 4.831 1.00 96.75 75 ALA A C 1
ATOM 583 O O . ALA A 1 75 ? -25.279 7.046 4.236 1.00 96.75 75 ALA A O 1
ATOM 584 N N . PHE A 1 76 ? -24.653 4.892 4.183 1.00 96.50 76 PHE A N 1
ATOM 585 C CA . PHE A 1 76 ? -24.750 4.774 2.732 1.00 96.50 76 PHE A CA 1
ATOM 586 C C . PHE A 1 76 ? -26.198 4.864 2.249 1.00 96.50 76 PHE A C 1
ATOM 588 O O . PHE A 1 76 ? -26.476 5.622 1.325 1.00 96.50 76 PHE A O 1
ATOM 595 N N . ILE A 1 77 ? -27.119 4.126 2.877 1.00 97.00 77 ILE A N 1
ATOM 596 C CA . ILE A 1 77 ? -28.547 4.141 2.522 1.00 97.00 77 ILE A CA 1
ATOM 597 C C . ILE A 1 77 ? -29.132 5.543 2.715 1.00 97.00 77 ILE A C 1
ATOM 599 O O . ILE A 1 77 ? -29.785 6.063 1.811 1.00 97.00 77 ILE A O 1
ATOM 603 N N . ASP A 1 78 ? -28.840 6.183 3.849 1.00 97.00 78 ASP A N 1
ATOM 604 C CA . ASP A 1 78 ? -29.352 7.515 4.184 1.00 97.00 78 ASP A CA 1
ATOM 605 C C . ASP A 1 78 ? -28.850 8.602 3.204 1.00 97.00 78 ASP A C 1
ATOM 607 O O . ASP A 1 78 ? -29.509 9.625 3.036 1.00 97.00 78 ASP A O 1
ATOM 611 N N . ASN A 1 79 ? -27.717 8.378 2.522 1.00 95.62 79 ASN A N 1
ATOM 612 C CA . ASN A 1 79 ? -27.095 9.325 1.583 1.00 95.62 79 ASN A CA 1
ATOM 613 C C . ASN A 1 79 ? -26.974 8.762 0.150 1.00 95.62 79 ASN A C 1
ATOM 615 O O . ASN A 1 79 ? -26.165 9.243 -0.649 1.00 95.62 79 ASN A O 1
ATOM 619 N N . GLN A 1 80 ? -27.751 7.731 -0.201 1.00 95.75 80 GLN A N 1
ATOM 620 C CA . GLN A 1 80 ? -27.553 6.955 -1.433 1.00 95.75 80 GLN A CA 1
ATOM 621 C C . GLN A 1 80 ? -27.611 7.821 -2.699 1.00 95.75 80 GLN A C 1
ATOM 623 O O . GLN A 1 80 ? -26.817 7.628 -3.620 1.00 95.75 80 GLN A O 1
ATOM 628 N N . HIS A 1 81 ? -28.539 8.777 -2.754 1.00 95.62 81 HIS A N 1
ATOM 629 C CA . HIS A 1 81 ? -28.681 9.667 -3.906 1.00 95.62 81 HIS A CA 1
ATOM 630 C C . HIS A 1 81 ? -27.429 10.523 -4.133 1.00 95.62 81 HIS A C 1
ATOM 632 O O . HIS A 1 81 ? -26.947 10.604 -5.262 1.00 95.62 81 HIS A O 1
ATOM 638 N N . ASP A 1 82 ? -26.854 11.080 -3.068 1.00 94.44 82 ASP A N 1
ATOM 639 C CA . ASP A 1 82 ? -25.651 11.910 -3.150 1.00 94.44 82 ASP A CA 1
ATOM 640 C C . ASP A 1 82 ? -24.427 11.082 -3.565 1.00 94.44 82 ASP A C 1
ATOM 642 O O . ASP A 1 82 ? -23.568 11.565 -4.308 1.00 94.44 82 ASP A O 1
ATOM 646 N N . PHE A 1 83 ? -24.352 9.817 -3.136 1.00 93.38 83 PHE A N 1
ATOM 647 C CA . PHE A 1 83 ? -23.319 8.884 -3.595 1.00 93.38 83 PHE A CA 1
ATOM 648 C C . PHE A 1 83 ? -23.456 8.566 -5.087 1.00 93.38 83 PHE A C 1
ATOM 650 O O . PHE A 1 83 ? -22.462 8.616 -5.811 1.00 93.38 83 PHE A O 1
ATOM 657 N N . LEU A 1 84 ? -24.671 8.277 -5.563 1.00 93.56 84 LEU A N 1
ATOM 658 C CA . LEU A 1 84 ? -24.927 7.954 -6.972 1.00 93.56 84 LEU A CA 1
ATOM 659 C C . LEU A 1 84 ? -24.697 9.151 -7.904 1.00 93.56 84 LEU A C 1
ATOM 661 O O . LEU A 1 84 ? -24.236 8.969 -9.029 1.00 93.56 84 LEU A O 1
ATOM 665 N N . ASN A 1 85 ? -24.964 10.369 -7.429 1.00 95.06 85 ASN A N 1
ATOM 666 C CA . ASN A 1 85 ? -24.705 11.608 -8.169 1.00 95.06 85 ASN A CA 1
ATOM 667 C C . ASN A 1 85 ? -23.243 12.086 -8.063 1.00 95.06 85 ASN A C 1
ATOM 669 O O . ASN A 1 85 ? -22.835 13.024 -8.755 1.00 95.06 85 ASN A O 1
ATOM 673 N N . GLY A 1 86 ? -22.444 11.457 -7.197 1.00 91.69 86 GLY A N 1
ATOM 674 C CA . GLY A 1 86 ? -21.055 11.827 -6.928 1.00 91.69 86 GLY A CA 1
ATOM 675 C C . GLY A 1 86 ? -20.881 13.113 -6.108 1.00 91.69 86 GLY A C 1
ATOM 676 O O . GLY A 1 86 ? -19.782 13.669 -6.059 1.00 91.69 86 GLY A O 1
ATOM 677 N N . ASP A 1 87 ? -21.935 13.608 -5.460 1.00 91.88 87 ASP A N 1
ATOM 678 C CA . ASP A 1 87 ? -21.929 14.869 -4.708 1.00 91.88 87 ASP A CA 1
ATOM 679 C C . ASP A 1 87 ? -21.195 14.760 -3.363 1.00 91.88 87 ASP A C 1
ATOM 681 O O . ASP A 1 87 ? -20.574 15.729 -2.906 1.00 91.88 87 ASP A O 1
ATOM 685 N N . ILE A 1 88 ? -21.163 13.559 -2.776 1.00 88.62 88 ILE A N 1
ATOM 686 C CA . ILE A 1 88 ? -20.356 13.264 -1.583 1.00 88.62 88 ILE A CA 1
ATOM 687 C C . ILE A 1 88 ? -18.870 13.568 -1.837 1.00 88.62 88 ILE A C 1
ATOM 689 O O . ILE A 1 88 ? -18.232 14.264 -1.040 1.00 88.62 88 ILE A O 1
ATOM 693 N N . PHE A 1 89 ? -18.341 13.155 -2.995 1.00 82.38 89 PHE A N 1
ATOM 694 C CA . PHE A 1 89 ? -16.934 13.359 -3.356 1.00 82.38 89 PHE A CA 1
ATOM 695 C C . PHE A 1 89 ? -16.599 14.834 -3.600 1.00 82.38 89 PHE A C 1
ATOM 697 O O . PHE A 1 89 ? -15.536 15.306 -3.191 1.00 82.38 89 PHE A O 1
ATOM 704 N N . LYS A 1 90 ? -17.522 15.602 -4.197 1.00 86.31 90 LYS A N 1
ATOM 705 C CA . LYS A 1 90 ? -17.362 17.060 -4.370 1.00 86.31 90 LYS A CA 1
ATOM 706 C C . LYS A 1 90 ? -17.257 17.777 -3.025 1.00 86.31 90 LYS A C 1
ATOM 708 O O . LYS A 1 90 ? -16.533 18.762 -2.897 1.00 86.31 90 LYS A O 1
ATOM 713 N N . SER A 1 91 ? -17.943 17.244 -2.018 1.00 83.56 91 SER A N 1
ATOM 714 C CA . SER A 1 91 ? -17.959 17.767 -0.653 1.00 83.56 91 SER A CA 1
ATOM 715 C C . SER A 1 91 ? -16.768 17.306 0.196 1.00 83.56 91 SER A C 1
ATOM 717 O O . SER A 1 91 ? -16.706 17.662 1.372 1.00 83.56 91 SER A O 1
ATOM 719 N N . LYS A 1 92 ? -15.831 16.525 -0.372 1.00 84.25 92 LYS A N 1
ATOM 720 C CA . LYS A 1 92 ? -14.682 15.912 0.326 1.00 84.25 92 LYS A CA 1
ATOM 721 C C . LYS A 1 92 ? -15.078 15.147 1.594 1.00 84.25 92 LYS A C 1
ATOM 723 O O . LYS A 1 92 ? -14.336 15.136 2.574 1.00 84.25 92 LYS A O 1
ATOM 728 N N . LYS A 1 93 ? -16.270 14.555 1.587 1.00 86.62 93 LYS A N 1
ATOM 729 C CA . LYS A 1 93 ? -16.730 13.656 2.642 1.00 86.62 93 LYS A CA 1
ATOM 730 C C . LYS A 1 93 ? -16.479 12.221 2.202 1.00 86.62 93 LYS A C 1
ATOM 732 O O . LYS A 1 93 ? -16.596 11.913 1.019 1.00 86.62 93 LYS A O 1
ATOM 737 N N . ASP A 1 94 ? -16.171 11.366 3.161 1.00 91.44 94 ASP A N 1
ATOM 738 C CA . ASP A 1 94 ? -16.143 9.915 2.996 1.00 91.44 94 ASP A CA 1
ATOM 739 C C . ASP A 1 94 ? -17.339 9.283 3.731 1.00 91.44 94 ASP A C 1
ATOM 741 O O . ASP A 1 94 ? -18.087 9.963 4.444 1.00 91.44 94 ASP A O 1
ATOM 745 N N . LEU A 1 95 ? -17.543 7.978 3.558 1.00 94.94 95 LEU A N 1
ATOM 746 C CA . LEU A 1 95 ? -18.659 7.279 4.196 1.00 94.94 95 LEU A CA 1
ATOM 747 C C . LEU A 1 95 ? -18.564 7.290 5.733 1.00 94.94 95 LEU A C 1
ATOM 749 O O . LEU A 1 95 ? -19.583 7.425 6.403 1.00 94.94 95 LEU A O 1
ATOM 753 N N . ILE A 1 96 ? -17.357 7.206 6.297 1.00 95.38 96 ILE A N 1
ATOM 754 C CA . ILE A 1 96 ? -17.128 7.174 7.752 1.00 95.38 96 ILE A CA 1
ATOM 755 C C . ILE A 1 96 ? -17.493 8.514 8.385 1.00 95.38 96 ILE A C 1
ATOM 757 O O . ILE A 1 96 ? -18.041 8.571 9.4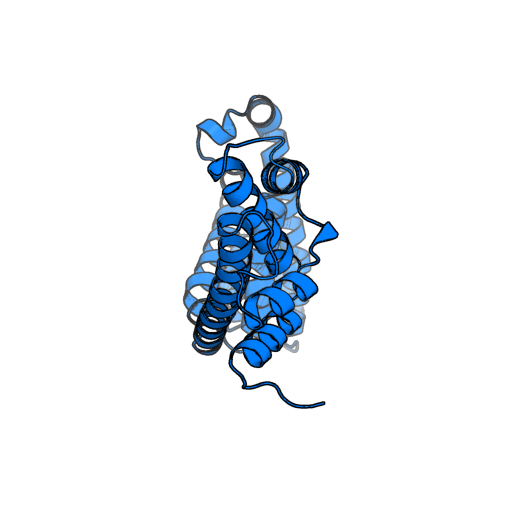84 1.00 95.38 96 ILE A O 1
ATOM 761 N N . SER A 1 97 ? -17.259 9.609 7.670 1.00 94.62 97 SER A N 1
ATOM 762 C CA . SER A 1 97 ? -17.600 10.959 8.095 1.00 94.62 97 SER A CA 1
ATOM 763 C C . SER A 1 97 ? -19.110 11.183 8.235 1.00 94.62 97 SER A C 1
ATOM 765 O O . SER A 1 97 ? -19.501 12.132 8.923 1.00 94.62 97 SER A O 1
ATOM 767 N N . LEU A 1 98 ? -19.917 10.319 7.604 1.00 95.50 98 LEU A N 1
ATOM 768 C CA . LEU A 1 98 ? -21.382 10.293 7.627 1.00 95.50 98 LEU A CA 1
ATOM 769 C C . LEU A 1 98 ? -21.952 9.251 8.606 1.00 95.50 98 LEU A C 1
ATOM 771 O O . LEU A 1 98 ? -23.164 9.233 8.820 1.00 95.50 98 LEU A O 1
ATOM 775 N N . CYS A 1 99 ? -21.112 8.389 9.189 1.00 96.75 99 CYS A N 1
ATOM 776 C CA . CYS A 1 99 ? -21.520 7.470 10.251 1.00 96.75 99 CYS A CA 1
ATOM 777 C C . CYS A 1 99 ? -21.906 8.230 11.529 1.00 96.75 99 CYS A C 1
ATOM 779 O O . CYS A 1 99 ? -21.686 9.439 11.656 1.00 96.75 99 CYS A O 1
ATOM 781 N N . SER A 1 100 ? -22.464 7.503 12.504 1.00 95.19 100 SER A N 1
ATOM 782 C CA . SER A 1 100 ? -22.748 8.082 13.818 1.00 95.19 100 SER A CA 1
ATOM 783 C C . SER A 1 100 ? -21.468 8.650 14.460 1.00 95.19 100 SER A C 1
ATOM 785 O O . SER A 1 100 ? -20.370 8.147 14.178 1.00 95.19 100 SER A O 1
ATOM 787 N N . PRO A 1 101 ? -21.577 9.695 15.305 1.00 95.75 101 PRO A N 1
ATOM 788 C CA . PRO A 1 101 ? -20.420 10.315 15.945 1.00 95.75 101 PRO A CA 1
ATOM 789 C C . PRO A 1 101 ? -19.522 9.309 16.664 1.00 95.75 101 PRO A C 1
ATOM 791 O O . PRO A 1 101 ? -18.309 9.369 16.514 1.00 95.75 101 PRO A O 1
ATOM 794 N N . GLU A 1 102 ? -20.111 8.332 17.350 1.00 95.50 102 GLU A N 1
ATOM 795 C CA . GLU A 1 102 ? -19.397 7.323 18.132 1.00 95.50 102 GLU A CA 1
ATOM 796 C C . GLU A 1 102 ? -18.511 6.445 17.240 1.00 95.50 102 GLU A C 1
ATOM 798 O O . GLU A 1 102 ? -17.328 6.259 17.518 1.00 95.50 102 GLU A O 1
ATOM 803 N N . VAL A 1 103 ? -19.054 5.957 16.118 1.00 96.00 103 VAL A N 1
ATOM 804 C CA . VAL A 1 103 ? -18.301 5.139 15.155 1.00 96.00 103 VAL A CA 1
ATOM 805 C C . VAL A 1 103 ? -17.215 5.964 14.480 1.00 96.00 103 VAL A C 1
ATOM 807 O O . VAL A 1 103 ? -16.066 5.531 14.387 1.00 96.00 103 VAL A O 1
ATOM 810 N N . LYS A 1 104 ? -17.558 7.173 14.031 1.00 96.00 104 LYS A N 1
ATOM 811 C CA . LYS A 1 104 ? -16.607 8.079 13.389 1.00 96.00 104 LYS A CA 1
ATOM 812 C C . LYS A 1 104 ? -15.441 8.415 14.319 1.00 96.00 104 LYS A C 1
ATOM 814 O O . LYS A 1 104 ? -14.289 8.406 13.888 1.00 96.00 104 LYS A O 1
ATOM 819 N N . GLU A 1 105 ? -15.720 8.741 15.575 1.00 96.50 105 GLU A N 1
ATOM 820 C CA . GLU A 1 105 ? -14.701 9.082 16.567 1.00 96.50 105 GLU A CA 1
ATOM 821 C C . GLU A 1 105 ? -13.835 7.875 16.919 1.00 96.50 105 GLU A C 1
ATOM 823 O O . GLU A 1 105 ? -12.613 8.010 16.913 1.00 96.50 105 GLU A O 1
ATOM 828 N N . ALA A 1 106 ? -14.428 6.695 17.124 1.00 96.44 106 ALA A N 1
ATOM 829 C CA . ALA A 1 106 ? -13.682 5.470 17.408 1.00 96.44 106 ALA A CA 1
ATOM 830 C C . ALA A 1 106 ? -12.708 5.112 16.276 1.00 96.44 106 ALA A C 1
ATOM 832 O O . ALA A 1 106 ? -11.533 4.851 16.533 1.00 96.44 106 ALA A O 1
ATOM 833 N N . VAL A 1 107 ? -13.159 5.160 15.018 1.00 96.81 107 VAL A N 1
ATOM 834 C CA . VAL A 1 107 ? -12.309 4.872 13.849 1.00 96.81 107 VAL A CA 1
ATOM 835 C C . VAL A 1 107 ? -11.172 5.883 13.726 1.00 96.81 107 VAL A C 1
ATOM 837 O O . VAL A 1 107 ? -10.016 5.495 13.553 1.00 96.81 107 VAL A O 1
ATOM 840 N N . ASN A 1 108 ? -11.468 7.179 13.851 1.00 96.12 108 ASN A N 1
ATOM 841 C CA . ASN A 1 108 ? -10.443 8.219 13.752 1.00 96.12 1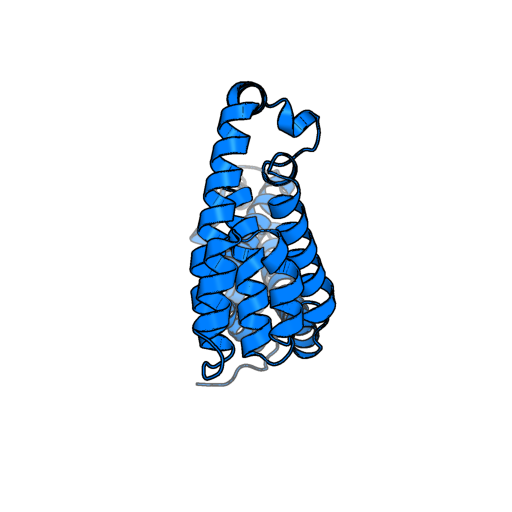08 ASN A CA 1
ATOM 842 C C . ASN A 1 108 ? -9.419 8.115 14.888 1.00 96.12 108 ASN A C 1
ATOM 844 O O . ASN A 1 108 ? -8.216 8.124 14.633 1.00 96.12 108 ASN A O 1
ATOM 848 N N . ALA A 1 109 ? -9.878 7.937 16.128 1.00 96.81 109 ALA A N 1
ATOM 849 C CA . ALA A 1 109 ? -9.004 7.784 17.285 1.00 96.81 109 ALA A CA 1
ATOM 850 C C . ALA A 1 109 ? -8.143 6.514 17.195 1.00 96.81 109 ALA A C 1
ATOM 852 O O . ALA A 1 109 ? -6.967 6.540 17.563 1.00 96.81 109 ALA A O 1
ATOM 853 N N . ALA A 1 110 ? -8.688 5.420 16.660 1.00 96.44 110 ALA A N 1
ATOM 854 C CA . ALA A 1 110 ? -7.943 4.193 16.415 1.00 96.44 110 ALA A CA 1
ATOM 855 C C . ALA A 1 110 ? -6.823 4.400 15.382 1.00 96.44 110 ALA A C 1
ATOM 857 O O . ALA A 1 110 ? -5.662 4.077 15.655 1.00 96.44 110 ALA A O 1
ATOM 858 N N . LYS A 1 111 ? -7.140 5.024 14.239 1.00 95.31 111 LYS A N 1
ATOM 859 C CA . LYS A 1 111 ? -6.155 5.372 13.199 1.00 95.31 111 LYS A CA 1
ATOM 860 C C . LYS A 1 111 ? -5.077 6.319 13.737 1.00 95.31 111 LYS A C 1
ATOM 862 O O . LYS A 1 111 ? -3.894 6.134 13.449 1.00 95.31 111 LYS A O 1
ATOM 867 N N . ASP A 1 112 ? -5.450 7.293 14.565 1.00 95.88 112 ASP A N 1
ATOM 868 C CA . ASP A 1 112 ? -4.507 8.227 15.188 1.00 95.88 112 ASP A CA 1
ATOM 869 C C . ASP A 1 112 ? -3.596 7.547 16.220 1.00 95.88 112 ASP A C 1
ATOM 871 O O . ASP A 1 112 ? -2.389 7.827 16.274 1.00 95.88 112 ASP A O 1
ATOM 875 N N . LEU A 1 113 ? -4.121 6.610 17.015 1.00 95.12 113 LEU A N 1
ATOM 876 C CA . LEU A 1 113 ? -3.306 5.818 17.935 1.00 95.12 113 LEU A CA 1
ATOM 877 C C . LEU A 1 113 ? -2.306 4.946 17.164 1.00 95.12 113 LEU A C 1
ATOM 879 O O . LEU A 1 113 ? -1.111 4.964 17.477 1.00 95.12 113 LEU A O 1
ATOM 883 N N . ALA A 1 114 ? -2.758 4.251 16.119 1.00 93.50 114 ALA A N 1
ATOM 884 C CA . ALA A 1 114 ? -1.886 3.453 15.261 1.00 93.50 114 ALA A CA 1
ATOM 885 C C . ALA A 1 114 ? -0.787 4.316 14.621 1.00 93.50 114 ALA A C 1
ATOM 887 O O . ALA A 1 114 ? 0.408 4.025 14.740 1.00 93.50 114 ALA A O 1
ATOM 888 N N . LYS A 1 115 ? -1.156 5.465 14.050 1.00 92.50 115 LYS A N 1
ATOM 889 C CA . LYS A 1 115 ? -0.207 6.406 13.444 1.00 92.50 115 LYS A CA 1
ATOM 890 C C . LYS A 1 115 ? 0.797 6.979 14.439 1.00 92.50 115 LYS A C 1
ATOM 892 O O . LYS A 1 115 ? 1.960 7.192 14.095 1.00 92.50 115 LYS A O 1
ATOM 897 N N . SER A 1 116 ? 0.369 7.263 15.663 1.00 93.19 116 SER A N 1
ATOM 898 C CA . SER A 1 116 ? 1.237 7.865 16.675 1.00 93.19 116 SER A CA 1
ATOM 899 C C . SER A 1 116 ? 2.196 6.865 17.318 1.00 93.19 116 SER A C 1
ATOM 901 O O . SER A 1 116 ? 3.307 7.269 17.664 1.00 93.19 116 SER A O 1
ATOM 903 N N . LYS A 1 117 ? 1.810 5.590 17.450 1.00 92.31 117 LYS A N 1
ATOM 904 C CA . LYS A 1 117 ? 2.597 4.581 18.177 1.00 92.31 117 LYS A CA 1
ATOM 905 C C . LYS A 1 117 ? 3.160 3.462 17.313 1.00 92.31 117 LYS A C 1
ATOM 907 O O . LYS A 1 117 ? 4.340 3.152 17.444 1.00 92.31 117 LYS A O 1
ATOM 912 N N . LEU A 1 118 ? 2.360 2.872 16.428 1.00 88.50 118 LEU A N 1
ATOM 913 C CA . LEU A 1 118 ? 2.813 1.766 15.583 1.00 88.50 118 LEU A CA 1
ATOM 914 C C . LEU A 1 118 ? 3.686 2.280 14.447 1.00 88.50 118 LEU A C 1
ATOM 916 O O . LEU A 1 118 ? 4.778 1.764 14.216 1.00 88.50 118 LEU A O 1
ATOM 920 N N . PHE A 1 119 ? 3.249 3.339 13.764 1.00 83.44 119 PHE A N 1
ATOM 921 C CA . PHE A 1 119 ? 3.982 3.831 12.595 1.00 83.44 119 PHE A CA 1
ATOM 922 C C . PHE A 1 119 ? 5.284 4.548 12.949 1.00 83.44 119 PHE A C 1
ATOM 924 O O . PHE A 1 119 ? 6.169 4.661 12.111 1.00 83.44 119 PHE A O 1
ATOM 931 N N . LYS A 1 120 ? 5.426 4.977 14.205 1.00 86.44 120 LYS A N 1
ATOM 932 C CA . LYS A 1 120 ? 6.656 5.576 14.735 1.00 86.44 120 LYS A CA 1
ATOM 933 C C . LYS A 1 120 ? 7.542 4.577 15.476 1.00 86.44 120 LYS A C 1
ATOM 935 O O . LYS A 1 120 ? 8.556 4.974 16.045 1.00 86.44 120 LYS A O 1
ATOM 940 N N . HIS A 1 121 ? 7.166 3.301 15.512 1.00 90.62 121 HIS A N 1
ATOM 941 C CA . HIS A 1 121 ? 7.950 2.299 16.214 1.00 90.62 121 HIS A CA 1
ATOM 942 C C . HIS A 1 121 ? 9.307 2.091 15.506 1.00 90.62 121 HIS A C 1
ATOM 944 O O . HIS A 1 121 ? 9.309 1.882 14.290 1.00 90.62 121 HIS A O 1
ATOM 950 N N . PRO A 1 122 ? 10.454 2.078 16.221 1.00 89.31 122 PRO A N 1
ATOM 951 C CA . PRO A 1 122 ? 11.788 2.008 15.610 1.00 89.31 122 PRO A CA 1
ATOM 952 C C . PRO A 1 122 ? 11.957 0.868 14.603 1.00 89.31 122 PRO A C 1
ATOM 954 O O . PRO A 1 122 ? 12.410 1.093 13.488 1.00 89.31 122 PRO A O 1
ATOM 957 N N . ARG A 1 123 ? 11.472 -0.334 14.944 1.00 87.06 123 ARG A N 1
ATOM 958 C CA . ARG A 1 123 ? 11.505 -1.493 14.037 1.00 87.06 123 ARG A CA 1
ATOM 959 C C . ARG A 1 123 ? 10.792 -1.235 12.704 1.00 87.06 123 ARG A C 1
ATOM 961 O O . ARG A 1 123 ? 11.232 -1.734 11.677 1.00 87.06 123 ARG A O 1
ATOM 968 N N . LYS A 1 124 ? 9.683 -0.485 12.707 1.00 86.75 124 LYS A N 1
ATOM 969 C CA . LYS A 1 124 ? 8.964 -0.152 11.472 1.00 86.75 124 LYS A CA 1
ATOM 970 C C . LYS A 1 124 ? 9.769 0.843 10.636 1.00 86.75 124 LYS A C 1
ATOM 972 O O . LYS A 1 124 ? 9.908 0.645 9.439 1.00 86.75 124 LYS A O 1
ATOM 977 N N . ILE A 1 125 ? 10.349 1.853 11.283 1.00 89.44 125 ILE A N 1
ATOM 978 C CA . ILE A 1 125 ? 11.203 2.853 10.629 1.00 89.44 125 ILE A CA 1
ATOM 979 C C . ILE A 1 125 ? 12.412 2.178 9.963 1.00 89.44 125 ILE A C 1
ATOM 981 O O . ILE A 1 125 ? 12.708 2.455 8.805 1.00 89.44 125 ILE A O 1
ATOM 985 N N . GLU A 1 126 ? 13.080 1.256 10.659 1.00 92.62 126 GLU A N 1
ATOM 986 C CA . GLU A 1 126 ? 14.197 0.477 10.105 1.00 92.62 126 GLU A CA 1
ATOM 987 C C . GLU A 1 126 ? 13.778 -0.333 8.868 1.00 92.62 126 GLU A C 1
ATOM 989 O O . GLU A 1 126 ? 14.487 -0.332 7.860 1.00 92.62 126 GLU A O 1
ATOM 994 N N . LEU A 1 127 ? 12.608 -0.984 8.920 1.00 90.56 127 LEU A N 1
ATOM 995 C CA . LEU A 1 127 ? 12.049 -1.723 7.784 1.00 90.56 127 LEU A CA 1
ATOM 996 C C . LEU A 1 127 ? 11.722 -0.802 6.602 1.00 90.56 127 LEU A C 1
ATOM 998 O O . LEU A 1 127 ? 12.068 -1.135 5.471 1.00 90.56 127 LEU A O 1
ATOM 1002 N N . GLU A 1 128 ? 11.107 0.358 6.847 1.00 92.38 128 GLU A N 1
ATOM 1003 C CA . GLU A 1 128 ? 10.782 1.339 5.805 1.00 92.38 128 GLU A CA 1
ATOM 1004 C C . GLU A 1 128 ? 12.058 1.868 5.130 1.00 92.38 128 GLU A C 1
ATOM 1006 O O . GLU A 1 128 ? 12.135 1.884 3.903 1.00 92.38 128 GLU A O 1
ATOM 1011 N N . ILE A 1 129 ? 13.102 2.211 5.896 1.00 93.56 129 ILE A N 1
ATOM 1012 C CA . ILE A 1 129 ? 14.409 2.626 5.349 1.00 93.56 129 ILE A CA 1
ATOM 1013 C C . ILE A 1 129 ? 15.021 1.513 4.484 1.00 93.56 129 ILE A C 1
ATOM 1015 O O . ILE A 1 129 ? 15.513 1.774 3.384 1.00 93.56 129 ILE A O 1
ATOM 1019 N N . GLY A 1 130 ? 14.973 0.262 4.952 1.00 94.00 130 GLY A N 1
ATOM 1020 C CA . GLY A 1 130 ? 15.432 -0.892 4.177 1.00 94.00 130 GLY A CA 1
ATOM 1021 C C . GLY A 1 130 ? 14.656 -1.074 2.869 1.00 94.00 130 GLY A C 1
ATOM 1022 O O . GLY A 1 130 ? 15.259 -1.331 1.822 1.00 94.00 130 GLY A O 1
ATOM 1023 N N . ALA A 1 131 ? 13.335 -0.884 2.902 1.00 95.62 131 ALA A N 1
ATOM 1024 C CA . ALA A 1 131 ? 12.476 -0.944 1.724 1.00 95.62 131 ALA A CA 1
ATOM 1025 C C . ALA A 1 131 ? 12.800 0.175 0.721 1.00 95.62 131 ALA A C 1
ATOM 1027 O O . ALA A 1 131 ? 12.923 -0.108 -0.471 1.00 95.62 131 ALA A O 1
ATOM 1028 N N . TYR A 1 132 ? 13.037 1.409 1.184 1.00 95.81 132 TYR A N 1
ATOM 1029 C CA . TYR A 1 132 ? 13.470 2.519 0.324 1.00 95.81 132 TYR A CA 1
ATOM 1030 C C . TYR A 1 132 ? 14.759 2.187 -0.432 1.00 95.81 132 TYR A C 1
ATOM 1032 O O . TYR A 1 132 ? 14.808 2.335 -1.651 1.00 95.81 132 TYR A O 1
ATOM 1040 N N . ASN A 1 133 ? 15.779 1.678 0.263 1.00 94.94 133 ASN A N 1
ATOM 1041 C CA . ASN A 1 133 ? 17.050 1.310 -0.369 1.00 94.94 133 ASN A CA 1
ATOM 1042 C C . ASN A 1 133 ? 16.904 0.129 -1.340 1.00 94.94 133 ASN A C 1
ATOM 1044 O O . ASN A 1 133 ? 17.544 0.101 -2.395 1.00 94.94 133 ASN A O 1
ATOM 1048 N N . THR A 1 134 ? 16.046 -0.835 -0.998 1.00 96.88 134 THR A N 1
ATOM 1049 C CA . THR A 1 134 ? 15.719 -1.978 -1.862 1.00 96.88 134 THR A CA 1
ATOM 1050 C C . THR A 1 134 ? 15.097 -1.493 -3.168 1.00 96.88 134 THR A C 1
ATOM 1052 O O . THR A 1 134 ? 15.583 -1.836 -4.245 1.00 96.88 134 THR A O 1
ATOM 1055 N N . LEU A 1 135 ? 14.068 -0.647 -3.085 1.00 97.81 135 LEU A N 1
ATOM 1056 C CA . LEU A 1 135 ? 13.390 -0.096 -4.257 1.00 97.81 135 LEU A CA 1
ATOM 1057 C C . LEU A 1 135 ? 14.311 0.801 -5.084 1.00 97.81 135 LEU A C 1
ATOM 1059 O O . LEU A 1 135 ? 14.323 0.657 -6.301 1.00 97.81 135 LEU A O 1
ATOM 1063 N N . ALA A 1 136 ? 15.111 1.664 -4.451 1.00 97.44 136 ALA A N 1
ATOM 1064 C CA . ALA A 1 136 ? 16.079 2.512 -5.149 1.00 97.44 136 ALA A CA 1
ATOM 1065 C C . ALA A 1 136 ? 17.067 1.672 -5.972 1.00 97.44 136 ALA A C 1
ATOM 1067 O O . ALA A 1 136 ? 17.196 1.884 -7.174 1.00 97.44 136 ALA A O 1
ATOM 1068 N N . THR A 1 137 ? 17.657 0.639 -5.357 1.00 97.38 137 THR A N 1
ATOM 1069 C CA . THR A 1 137 ? 18.567 -0.291 -6.044 1.00 97.38 137 THR A CA 1
ATOM 1070 C C . THR A 1 137 ? 17.893 -0.925 -7.263 1.00 97.38 137 THR A C 1
ATOM 1072 O O . THR A 1 137 ? 18.474 -0.963 -8.347 1.00 97.38 137 THR A O 1
ATOM 1075 N N . LEU A 1 138 ? 16.675 -1.450 -7.105 1.00 98.06 138 LEU A N 1
ATOM 1076 C CA . LEU A 1 138 ? 15.962 -2.109 -8.201 1.00 98.06 138 LEU A CA 1
ATOM 1077 C C . LEU A 1 138 ? 15.620 -1.127 -9.323 1.00 98.06 138 LEU A C 1
ATOM 1079 O O . LEU A 1 138 ? 15.873 -1.431 -10.488 1.00 98.06 138 LEU A O 1
ATOM 1083 N N . LEU A 1 139 ? 15.077 0.040 -8.972 1.00 98.19 139 LEU A N 1
ATOM 1084 C CA . LEU A 1 139 ? 14.672 1.077 -9.917 1.00 98.19 139 LEU A CA 1
ATOM 1085 C C . LEU A 1 139 ? 15.861 1.586 -10.725 1.00 98.19 139 LEU A C 1
ATOM 1087 O O . LEU A 1 139 ? 15.776 1.580 -11.948 1.00 98.19 139 LEU A O 1
ATOM 1091 N N . GLU A 1 140 ? 16.964 1.960 -10.075 1.00 97.69 140 GLU A N 1
ATOM 1092 C CA . GLU A 1 140 ? 18.176 2.441 -10.751 1.00 97.69 140 GLU A CA 1
ATOM 1093 C C . GLU A 1 140 ? 18.666 1.415 -11.775 1.00 97.69 140 GLU A C 1
ATOM 1095 O O . GLU A 1 140 ? 18.730 1.698 -12.966 1.00 97.69 140 GLU A O 1
ATOM 1100 N N . ASN A 1 141 ? 18.899 0.176 -11.341 1.00 97.56 141 ASN A N 1
ATOM 1101 C CA . ASN A 1 141 ? 19.456 -0.861 -12.207 1.00 97.56 141 ASN A CA 1
ATOM 1102 C C . ASN A 1 141 ? 18.524 -1.237 -13.373 1.00 97.56 141 ASN A C 1
ATOM 1104 O O . ASN A 1 141 ? 18.989 -1.440 -14.496 1.00 97.56 141 ASN A O 1
ATOM 1108 N N . ILE A 1 142 ? 17.218 -1.363 -13.120 1.00 97.94 142 ILE A N 1
ATOM 1109 C CA . ILE A 1 142 ? 16.247 -1.801 -14.133 1.00 97.94 142 ILE A CA 1
ATOM 1110 C C . ILE A 1 142 ? 15.935 -0.675 -15.116 1.00 97.94 142 ILE A C 1
ATOM 1112 O O . ILE A 1 142 ? 15.928 -0.911 -16.325 1.00 97.94 142 ILE A O 1
ATOM 1116 N N . ILE A 1 143 ? 15.695 0.541 -14.624 1.00 97.94 143 ILE A N 1
ATOM 1117 C CA . ILE A 1 143 ? 15.362 1.680 -15.483 1.00 97.94 143 ILE A CA 1
ATOM 1118 C C . ILE A 1 143 ? 16.572 2.072 -16.328 1.00 97.94 143 ILE A C 1
ATOM 1120 O O . ILE A 1 143 ? 16.399 2.282 -17.527 1.00 97.94 143 ILE A O 1
ATOM 1124 N N . GLU A 1 144 ? 17.787 2.098 -15.768 1.00 97.62 144 GLU A N 1
ATOM 1125 C CA . GLU A 1 144 ? 19.005 2.358 -16.547 1.00 97.62 144 GLU A CA 1
ATOM 1126 C C . GLU A 1 144 ? 19.175 1.344 -17.679 1.00 97.62 144 GLU A C 1
ATOM 1128 O O . GLU A 1 144 ? 19.396 1.742 -18.819 1.00 97.62 144 GLU A O 1
ATOM 1133 N N . ALA A 1 145 ? 18.995 0.047 -17.406 1.00 97.62 145 ALA A N 1
ATOM 1134 C CA . ALA A 1 145 ? 19.115 -0.988 -18.430 1.00 97.62 145 ALA A CA 1
ATOM 1135 C C . ALA A 1 145 ? 18.081 -0.830 -19.559 1.00 97.62 145 ALA A C 1
ATOM 1137 O O . ALA A 1 145 ? 18.403 -1.022 -20.733 1.00 97.62 145 ALA A O 1
ATOM 1138 N N . ILE A 1 146 ? 16.842 -0.469 -19.215 1.00 97.56 146 ILE A N 1
ATOM 1139 C CA . ILE A 1 146 ? 15.763 -0.237 -20.185 1.00 97.56 146 ILE A CA 1
ATOM 1140 C C . ILE A 1 146 ? 16.027 1.022 -21.013 1.00 97.56 146 ILE A C 1
ATOM 1142 O O . ILE A 1 146 ? 15.874 0.994 -22.235 1.00 97.56 146 ILE A O 1
ATOM 1146 N N . VAL A 1 147 ? 16.432 2.120 -20.375 1.00 97.44 147 VAL A N 1
ATOM 1147 C CA . VAL A 1 147 ? 16.753 3.370 -21.072 1.00 97.44 147 VAL A CA 1
ATOM 1148 C C . VAL A 1 147 ? 17.969 3.175 -21.970 1.00 97.44 147 VAL A C 1
ATOM 1150 O O . VAL A 1 147 ? 17.910 3.561 -23.131 1.00 97.44 147 VAL A O 1
ATOM 1153 N N . GLU A 1 148 ? 19.021 2.498 -21.505 1.00 97.69 148 GLU A N 1
ATOM 1154 C CA . GLU A 1 148 ? 20.201 2.173 -22.316 1.00 97.69 148 GLU A CA 1
ATOM 1155 C C . GLU A 1 148 ? 19.817 1.348 -23.557 1.00 97.69 148 GLU A C 1
ATOM 1157 O O . GLU A 1 148 ? 20.299 1.617 -24.659 1.00 97.69 148 GLU A O 1
ATOM 1162 N N . TYR A 1 149 ? 18.904 0.383 -23.408 1.00 96.69 149 TYR A N 1
ATOM 1163 C CA . TYR A 1 149 ? 18.379 -0.412 -24.521 1.00 96.69 149 TYR A CA 1
ATOM 1164 C C . TYR A 1 149 ? 17.625 0.434 -25.549 1.00 96.69 149 TYR A C 1
ATOM 1166 O O . TYR A 1 149 ? 17.851 0.295 -26.752 1.00 96.69 149 TYR A O 1
ATOM 1174 N N . ILE A 1 150 ? 16.756 1.338 -25.095 1.00 96.50 150 ILE A N 1
ATOM 1175 C CA . ILE A 1 150 ? 15.966 2.214 -25.970 1.00 96.50 150 ILE A CA 1
ATOM 1176 C C . ILE A 1 150 ? 16.857 3.266 -26.638 1.00 96.50 150 ILE A C 1
ATOM 1178 O O . ILE A 1 150 ? 16.734 3.507 -27.838 1.00 96.50 150 ILE A O 1
ATOM 1182 N N . ASP A 1 151 ? 17.800 3.855 -25.912 1.00 96.62 151 ASP A N 1
ATOM 1183 C CA . ASP A 1 151 ? 18.752 4.836 -26.438 1.00 96.62 151 ASP A CA 1
ATOM 1184 C C . ASP A 1 151 ? 19.600 4.256 -27.572 1.00 96.62 151 ASP A C 1
ATOM 1186 O O . ASP A 1 151 ? 19.880 4.944 -28.554 1.00 96.62 151 ASP A O 1
ATOM 1190 N N . ASN A 1 152 ? 19.912 2.963 -27.487 1.00 95.94 152 ASN A N 1
ATOM 1191 C CA . ASN A 1 152 ? 20.626 2.215 -28.515 1.00 95.94 152 ASN A CA 1
ATOM 1192 C C . ASN A 1 152 ? 19.700 1.510 -29.520 1.00 95.94 152 ASN A C 1
ATOM 1194 O O . ASN A 1 152 ? 20.141 0.625 -30.248 1.00 95.94 152 ASN A O 1
ATOM 1198 N N . THR A 1 153 ? 18.421 1.900 -29.594 1.00 94.12 153 THR A N 1
ATOM 1199 C CA . THR A 1 153 ? 17.428 1.371 -30.556 1.00 94.12 153 THR A CA 1
ATOM 1200 C C . THR A 1 153 ? 17.348 -0.160 -30.543 1.00 94.12 153 THR A C 1
ATOM 1202 O O . THR A 1 153 ? 17.191 -0.814 -31.569 1.00 94.12 153 THR A O 1
ATOM 1205 N N . GLY A 1 154 ? 17.490 -0.753 -29.361 1.00 89.88 154 GLY A N 1
ATOM 1206 C CA . GLY A 1 154 ? 17.441 -2.193 -29.164 1.00 89.88 154 GLY A CA 1
ATOM 1207 C C . GLY A 1 154 ? 18.679 -2.968 -29.633 1.00 89.88 154 GLY A C 1
ATOM 1208 O O . GLY A 1 154 ? 18.616 -4.197 -29.699 1.00 89.88 154 GLY A O 1
ATOM 1209 N N . ASP A 1 155 ? 19.787 -2.294 -29.968 1.00 92.25 155 ASP A N 1
ATOM 1210 C CA . ASP A 1 155 ? 21.026 -2.958 -30.380 1.00 92.25 155 ASP A CA 1
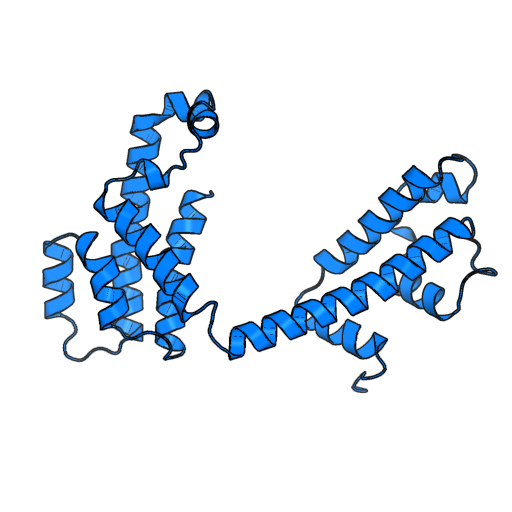ATOM 1211 C C . ASP A 1 155 ? 21.803 -3.499 -29.176 1.00 92.25 155 ASP A C 1
ATOM 1213 O O . ASP A 1 155 ? 22.515 -2.779 -28.470 1.00 92.25 155 ASP A O 1
ATOM 1217 N N . ASP A 1 156 ? 21.735 -4.816 -29.002 1.00 87.94 156 ASP A N 1
ATOM 1218 C CA . ASP A 1 156 ? 22.497 -5.538 -27.993 1.00 87.94 156 ASP A CA 1
ATOM 1219 C C . ASP A 1 156 ? 23.997 -5.267 -28.069 1.00 87.94 156 ASP A C 1
ATOM 1221 O O . ASP A 1 156 ? 24.679 -5.315 -27.052 1.00 87.94 156 ASP A O 1
ATOM 1225 N N . LYS A 1 157 ? 24.579 -4.988 -29.231 1.00 91.12 157 LYS A N 1
ATOM 1226 C CA . LYS A 1 157 ? 26.029 -4.760 -29.307 1.00 91.12 157 LYS A CA 1
ATOM 1227 C C . LYS A 1 157 ? 26.456 -3.468 -28.614 1.00 91.12 157 LYS A C 1
ATOM 1229 O O . LYS A 1 157 ? 27.598 -3.407 -28.165 1.00 91.12 157 LYS A O 1
ATOM 1234 N N . ASN A 1 158 ? 25.541 -2.510 -28.463 1.00 93.88 158 ASN A N 1
ATOM 1235 C CA . ASN A 1 158 ? 25.836 -1.170 -27.956 1.00 93.88 158 ASN A CA 1
ATOM 1236 C C . ASN A 1 158 ? 25.359 -0.934 -26.518 1.00 93.88 158 ASN A C 1
ATOM 1238 O O . ASN A 1 158 ? 25.453 0.188 -26.033 1.00 93.88 158 ASN A O 1
ATOM 1242 N N . ILE A 1 159 ? 24.889 -1.977 -25.825 1.00 95.62 159 ILE A N 1
ATOM 1243 C CA . ILE A 1 159 ? 24.547 -1.901 -24.401 1.00 95.62 159 ILE A CA 1
ATOM 1244 C C . ILE A 1 159 ? 25.488 -2.737 -23.535 1.00 95.62 159 ILE A C 1
ATOM 1246 O O . ILE A 1 159 ? 26.061 -3.746 -23.972 1.00 95.62 159 ILE A O 1
ATOM 1250 N N . SER A 1 160 ? 25.618 -2.345 -22.272 1.00 96.19 160 SER A N 1
ATOM 1251 C CA . SER A 1 160 ? 26.465 -3.014 -21.294 1.00 96.19 160 SER A CA 1
ATOM 1252 C C . SER A 1 160 ? 26.046 -4.472 -21.050 1.00 96.19 160 SER A C 1
ATOM 1254 O O . SER A 1 160 ? 24.871 -4.848 -21.106 1.00 96.19 160 SER A O 1
ATOM 1256 N N . SER A 1 161 ? 27.020 -5.331 -20.725 1.00 95.19 161 SER A N 1
ATOM 1257 C CA . SER A 1 161 ? 26.754 -6.733 -20.364 1.00 95.19 161 SER A CA 1
ATOM 1258 C C . SER A 1 161 ? 25.823 -6.860 -19.158 1.00 95.19 161 SER A C 1
ATOM 1260 O O . SER A 1 161 ? 25.039 -7.804 -19.090 1.00 95.19 161 SER A O 1
ATOM 1262 N N . LYS A 1 162 ? 25.892 -5.902 -18.224 1.00 94.38 162 LYS A N 1
ATOM 1263 C CA . LYS A 1 162 ? 25.001 -5.818 -17.065 1.00 94.38 162 LYS A CA 1
ATOM 1264 C C . LYS A 1 162 ? 23.558 -5.576 -17.517 1.00 94.38 162 LYS A C 1
ATOM 1266 O O . LYS A 1 162 ? 22.685 -6.368 -17.170 1.00 94.38 162 LYS A O 1
ATOM 1271 N N . SER A 1 163 ? 23.327 -4.567 -18.355 1.00 96.56 163 SER A N 1
ATOM 1272 C CA . SER A 1 163 ? 21.992 -4.228 -18.858 1.00 96.56 163 SER A CA 1
ATOM 1273 C C . SER A 1 163 ? 21.364 -5.364 -19.650 1.00 96.56 163 SER A C 1
ATOM 1275 O O . SER A 1 163 ? 20.201 -5.677 -19.427 1.00 96.56 163 SER A O 1
ATOM 1277 N N . LYS A 1 164 ? 22.136 -6.092 -20.467 1.00 95.94 164 LYS A N 1
ATOM 1278 C CA . LYS A 1 164 ? 21.641 -7.309 -21.143 1.00 95.94 164 LYS A CA 1
ATOM 1279 C C . LYS A 1 164 ? 21.052 -8.318 -20.168 1.00 95.94 164 LYS A C 1
ATOM 1281 O O . LYS A 1 164 ? 19.950 -8.801 -20.387 1.00 95.94 164 LYS A O 1
ATOM 1286 N N . ARG A 1 165 ? 21.778 -8.628 -19.089 1.00 95.31 165 ARG A N 1
ATOM 1287 C CA . ARG A 1 165 ? 21.325 -9.604 -18.088 1.00 95.31 165 ARG A CA 1
ATOM 1288 C C . ARG A 1 165 ? 20.106 -9.117 -17.321 1.00 95.31 165 ARG A C 1
ATOM 1290 O O . ARG A 1 165 ? 19.222 -9.915 -17.038 1.00 95.31 165 ARG A O 1
ATOM 1297 N N . ILE A 1 166 ? 20.030 -7.823 -17.032 1.00 96.00 166 ILE A N 1
ATOM 1298 C CA . ILE A 1 166 ? 18.850 -7.223 -16.403 1.00 96.00 166 ILE A CA 1
ATOM 1299 C C . ILE A 1 166 ? 17.637 -7.300 -17.342 1.00 96.00 166 ILE A C 1
ATOM 1301 O O . ILE A 1 166 ? 16.557 -7.692 -16.913 1.00 96.00 166 ILE A O 1
ATOM 1305 N N . LEU A 1 167 ? 17.807 -7.012 -18.632 1.00 96.50 167 LEU A N 1
ATOM 1306 C CA . LEU A 1 167 ? 16.740 -7.130 -19.631 1.00 96.50 167 LEU A CA 1
ATOM 1307 C C . LEU A 1 167 ? 16.281 -8.581 -19.822 1.00 96.50 167 LEU A C 1
ATOM 1309 O O . LEU A 1 167 ? 15.091 -8.821 -20.014 1.00 96.50 167 LEU A O 1
ATOM 1313 N N . ASP A 1 168 ? 17.198 -9.548 -19.735 1.00 94.81 168 ASP A N 1
ATOM 1314 C CA . ASP A 1 168 ? 16.863 -10.976 -19.753 1.00 94.81 168 ASP A CA 1
ATOM 1315 C C . ASP A 1 168 ? 15.995 -11.357 -18.534 1.00 94.81 168 ASP A C 1
ATOM 1317 O O . ASP A 1 168 ? 15.064 -12.147 -18.678 1.00 94.81 168 ASP A O 1
ATOM 1321 N N . LEU A 1 169 ? 16.249 -10.762 -17.356 1.00 94.69 169 LEU A N 1
ATOM 1322 C CA . LEU A 1 169 ? 15.431 -10.953 -16.147 1.00 94.69 169 LEU A CA 1
ATOM 1323 C C . LEU A 1 169 ? 14.044 -10.310 -16.267 1.00 94.69 169 LEU A C 1
ATOM 1325 O O . LEU A 1 169 ? 13.052 -10.934 -15.899 1.00 94.69 169 LEU A O 1
ATOM 1329 N N . VAL A 1 170 ? 13.967 -9.079 -16.783 1.00 94.81 170 VAL A N 1
ATOM 1330 C CA . VAL A 1 170 ? 12.687 -8.386 -17.017 1.00 94.81 170 VAL A CA 1
ATOM 1331 C C . VAL A 1 170 ? 11.868 -9.113 -18.089 1.00 94.81 170 VAL A C 1
ATOM 1333 O O . VAL A 1 170 ? 10.643 -9.171 -17.999 1.00 94.81 170 VAL A O 1
ATOM 1336 N N . GLY A 1 171 ? 12.539 -9.700 -19.081 1.00 92.19 171 GLY A N 1
ATOM 1337 C CA . GLY A 1 171 ? 11.946 -10.425 -20.198 1.00 92.19 171 GLY A CA 1
ATOM 1338 C C . GLY A 1 171 ? 11.731 -9.518 -21.407 1.00 92.19 171 GLY A C 1
ATOM 1339 O O . GLY A 1 171 ? 10.723 -8.829 -21.519 1.00 92.19 171 GLY A O 1
ATOM 1340 N N . ARG A 1 172 ? 12.651 -9.541 -22.367 1.00 82.56 172 ARG A N 1
ATOM 1341 C CA . ARG A 1 172 ? 12.642 -8.635 -23.534 1.00 82.56 172 ARG A CA 1
ATOM 1342 C C . ARG A 1 172 ? 11.396 -8.751 -24.409 1.00 82.56 172 ARG A C 1
ATOM 1344 O O . ARG A 1 172 ? 10.896 -7.755 -24.922 1.00 82.56 172 ARG A O 1
ATOM 1351 N N . ASP A 1 173 ? 10.844 -9.952 -24.528 1.00 86.69 173 ASP A N 1
ATOM 1352 C CA . ASP A 1 173 ? 9.653 -10.191 -25.351 1.00 86.69 173 ASP A CA 1
ATOM 1353 C C . ASP A 1 173 ? 8.382 -9.565 -24.763 1.00 86.69 173 ASP A C 1
ATOM 1355 O O . ASP A 1 173 ? 7.372 -9.409 -25.450 1.00 86.69 173 ASP A O 1
ATOM 1359 N N . THR A 1 174 ? 8.444 -9.152 -23.498 1.00 92.00 174 THR A N 1
ATOM 1360 C CA . THR A 1 174 ? 7.322 -8.554 -22.774 1.00 92.00 174 THR A CA 1
ATOM 1361 C C . THR A 1 174 ? 7.237 -7.033 -22.925 1.00 92.00 174 THR A C 1
ATOM 1363 O O . THR A 1 174 ? 6.335 -6.421 -22.356 1.00 92.00 174 THR A O 1
ATOM 1366 N N . PHE A 1 175 ? 8.141 -6.405 -23.687 1.00 94.50 175 PHE A N 1
ATOM 1367 C CA . PHE A 1 175 ? 8.014 -4.987 -24.024 1.00 94.50 175 PHE A CA 1
ATOM 1368 C C . PHE A 1 175 ? 6.721 -4.704 -24.799 1.00 94.50 175 PHE A C 1
ATOM 1370 O O . PHE A 1 175 ? 6.181 -5.568 -25.495 1.00 94.50 175 PHE A O 1
ATOM 1377 N N . SER A 1 176 ? 6.205 -3.482 -24.682 1.00 95.25 176 SER A N 1
ATOM 1378 C CA . SER A 1 176 ? 4.961 -3.096 -25.346 1.00 95.25 176 SER A CA 1
ATOM 1379 C C . SER A 1 176 ? 5.129 -2.996 -26.878 1.00 95.25 176 SER A C 1
ATOM 1381 O O . SER A 1 176 ? 6.258 -2.940 -27.387 1.00 95.25 176 SER A O 1
ATOM 1383 N N . PRO A 1 177 ? 4.027 -2.976 -27.654 1.00 95.12 177 PRO A N 1
ATOM 1384 C CA . PRO A 1 177 ? 4.082 -2.728 -29.095 1.00 95.12 177 PRO A CA 1
ATOM 1385 C C . PRO A 1 177 ? 4.823 -1.439 -29.464 1.00 95.12 177 PRO A C 1
ATOM 1387 O O . PRO A 1 177 ? 5.550 -1.430 -30.453 1.00 95.12 177 PRO A O 1
ATOM 1390 N N . GLU A 1 178 ? 4.700 -0.388 -28.658 1.00 95.56 178 GLU A N 1
ATOM 1391 C CA . GLU A 1 178 ? 5.315 0.920 -28.891 1.00 95.56 178 GLU A CA 1
ATOM 1392 C C . GLU A 1 178 ? 6.844 0.848 -28.826 1.00 95.56 178 GLU A C 1
ATOM 1394 O O . GLU A 1 178 ? 7.526 1.362 -29.714 1.00 95.56 178 GLU A O 1
ATOM 1399 N N . VAL A 1 179 ? 7.388 0.141 -27.830 1.00 95.62 179 VAL A N 1
ATOM 1400 C CA . VAL A 1 179 ? 8.836 -0.102 -27.716 1.00 95.62 179 VAL A CA 1
ATOM 1401 C C . VAL A 1 179 ? 9.338 -0.910 -28.915 1.00 95.62 179 VAL A C 1
ATOM 1403 O O . VAL A 1 179 ? 10.355 -0.567 -29.518 1.00 95.62 179 VAL A O 1
ATOM 1406 N N . ARG A 1 180 ? 8.607 -1.959 -29.318 1.00 94.69 180 ARG A N 1
ATOM 1407 C CA . ARG A 1 180 ? 8.982 -2.790 -30.475 1.00 94.69 180 ARG A CA 1
ATOM 1408 C C . ARG A 1 180 ? 8.938 -2.021 -31.794 1.00 94.69 180 ARG A C 1
ATOM 1410 O O . ARG A 1 180 ? 9.843 -2.188 -32.607 1.00 94.69 180 ARG A O 1
ATOM 1417 N N . ALA A 1 181 ? 7.914 -1.197 -32.008 1.00 95.00 181 ALA A N 1
ATOM 1418 C CA . ALA A 1 181 ? 7.788 -0.364 -33.201 1.00 95.00 181 ALA A CA 1
ATOM 1419 C C . ALA A 1 181 ? 8.941 0.645 -33.296 1.00 95.00 181 ALA A C 1
ATOM 1421 O O . ALA A 1 181 ? 9.487 0.859 -34.378 1.00 95.00 181 ALA A O 1
ATOM 1422 N N . TYR A 1 182 ? 9.360 1.214 -32.162 1.00 95.88 182 TYR A N 1
ATOM 1423 C CA . TYR A 1 182 ? 10.522 2.097 -32.107 1.00 95.88 182 TYR A CA 1
ATOM 1424 C C . TYR A 1 182 ? 11.827 1.373 -32.467 1.00 95.88 182 TYR A C 1
ATOM 1426 O O . TYR A 1 182 ? 12.561 1.822 -33.344 1.00 95.88 182 TYR A O 1
ATOM 1434 N N . ILE A 1 183 ? 12.080 0.202 -31.874 1.00 93.25 183 ILE A N 1
ATOM 1435 C CA . ILE A 1 183 ? 13.269 -0.622 -32.165 1.00 93.25 183 ILE A CA 1
ATOM 1436 C C . ILE A 1 183 ? 13.320 -1.046 -33.642 1.00 93.25 183 ILE A C 1
ATOM 1438 O O . ILE A 1 183 ? 14.385 -1.060 -34.253 1.00 93.25 183 ILE A O 1
ATOM 1442 N N . LYS A 1 184 ? 12.168 -1.355 -34.250 1.00 94.00 184 LYS A N 1
ATOM 1443 C CA . LYS A 1 184 ? 12.061 -1.703 -35.678 1.00 94.00 184 LYS A CA 1
ATOM 1444 C C . LYS A 1 184 ? 12.105 -0.496 -36.623 1.00 94.00 184 LYS A C 1
ATOM 1446 O O . LYS A 1 184 ? 11.971 -0.679 -37.831 1.00 94.00 184 LYS A O 1
ATOM 1451 N N . ALA A 1 185 ? 12.271 0.719 -36.097 1.00 91.81 185 ALA A N 1
ATOM 1452 C CA . ALA A 1 185 ? 12.193 1.978 -36.839 1.00 91.81 185 ALA A CA 1
ATOM 1453 C C . ALA A 1 185 ? 10.852 2.203 -37.579 1.00 91.81 185 ALA A C 1
ATOM 1455 O O . ALA A 1 185 ? 10.779 3.006 -38.511 1.00 91.81 185 ALA A O 1
ATOM 1456 N N . GLU A 1 186 ? 9.784 1.528 -37.143 1.00 92.31 186 GLU A N 1
ATOM 1457 C CA . GLU A 1 186 ? 8.404 1.718 -37.614 1.00 92.31 186 GLU A CA 1
ATOM 1458 C C . GLU A 1 186 ? 7.780 2.982 -36.991 1.00 92.31 186 GLU A C 1
ATOM 1460 O O . GLU A 1 186 ? 6.917 3.619 -37.592 1.00 92.31 186 GLU A O 1
ATOM 1465 N N . ASN A 1 187 ? 8.260 3.380 -35.808 1.00 84.88 187 ASN A N 1
ATOM 1466 C CA . ASN A 1 187 ? 7.964 4.648 -35.145 1.00 84.88 187 ASN A CA 1
ATOM 1467 C C . ASN A 1 187 ? 9.279 5.325 -34.718 1.00 84.88 187 ASN A C 1
ATOM 1469 O O . ASN A 1 187 ? 10.220 4.653 -34.310 1.00 84.88 187 ASN A O 1
ATOM 1473 N N . LYS A 1 188 ? 9.362 6.655 -34.808 1.00 88.69 188 LYS A N 1
ATOM 1474 C CA . LYS A 1 188 ? 10.552 7.435 -34.418 1.00 88.69 188 LYS A CA 1
ATOM 1475 C C . LYS A 1 188 ? 10.382 8.198 -33.103 1.00 88.69 188 LYS A C 1
ATOM 1477 O O . LYS A 1 188 ? 11.308 8.891 -32.688 1.00 88.69 188 LYS A O 1
ATOM 1482 N N . ASP A 1 189 ? 9.228 8.090 -32.449 1.00 94.44 189 ASP A N 1
ATOM 1483 C CA . ASP A 1 189 ? 8.995 8.745 -31.165 1.00 94.44 189 ASP A CA 1
ATOM 1484 C C . ASP A 1 189 ? 9.663 7.974 -30.018 1.00 94.44 189 ASP A C 1
ATOM 1486 O O . ASP A 1 189 ? 9.104 7.043 -29.429 1.00 94.44 189 ASP A O 1
ATOM 1490 N N . LYS A 1 190 ? 10.888 8.395 -29.703 1.00 95.69 190 LYS A N 1
ATOM 1491 C CA . LYS A 1 190 ? 11.665 7.872 -28.581 1.00 95.69 190 LYS A CA 1
ATOM 1492 C C . LYS A 1 190 ? 10.959 8.083 -27.240 1.00 95.69 190 LYS A C 1
ATOM 1494 O O . LYS A 1 190 ? 11.044 7.210 -26.387 1.00 95.69 190 LYS A O 1
ATOM 1499 N N . ASN A 1 191 ? 10.250 9.197 -27.041 1.00 96.75 191 ASN A N 1
ATOM 1500 C CA . ASN A 1 191 ? 9.641 9.508 -25.745 1.00 96.75 191 ASN A CA 1
ATOM 1501 C C . ASN A 1 191 ? 8.528 8.515 -25.408 1.00 96.75 191 ASN A C 1
ATOM 1503 O O . ASN A 1 191 ? 8.445 8.051 -24.270 1.00 96.75 191 ASN A O 1
ATOM 1507 N N . ILE A 1 192 ? 7.716 8.145 -26.403 1.00 96.12 192 ILE A N 1
ATOM 1508 C CA . ILE A 1 192 ? 6.694 7.104 -26.248 1.00 96.12 192 ILE A CA 1
ATOM 1509 C C . ILE A 1 192 ? 7.361 5.768 -25.897 1.00 96.12 192 ILE A C 1
ATOM 1511 O O . ILE A 1 192 ? 6.962 5.119 -24.930 1.00 96.12 192 ILE A O 1
ATOM 1515 N N . ALA A 1 193 ? 8.413 5.374 -26.620 1.00 96.94 193 ALA A N 1
ATOM 1516 C CA . ALA A 1 193 ? 9.136 4.139 -26.321 1.00 96.94 193 ALA A CA 1
ATOM 1517 C C . ALA A 1 193 ? 9.727 4.147 -24.902 1.00 96.94 193 ALA A C 1
ATOM 1519 O O . ALA A 1 193 ? 9.537 3.187 -24.159 1.00 96.94 193 ALA A O 1
ATOM 1520 N N . THR A 1 194 ? 10.381 5.235 -24.488 1.00 97.62 194 THR A N 1
ATOM 1521 C CA . THR A 1 194 ? 10.938 5.392 -23.137 1.00 97.62 194 THR A CA 1
ATOM 1522 C C . THR A 1 194 ? 9.857 5.290 -22.067 1.00 97.62 194 THR A C 1
ATOM 1524 O O . THR A 1 194 ? 10.038 4.542 -21.110 1.00 97.62 194 THR A O 1
ATOM 1527 N N . TYR A 1 195 ? 8.718 5.971 -22.234 1.00 97.94 195 TYR A N 1
ATOM 1528 C CA . TYR A 1 195 ? 7.595 5.881 -21.297 1.00 97.94 195 TYR A CA 1
ATOM 1529 C C . TYR A 1 195 ? 7.121 4.433 -21.125 1.00 97.94 195 TYR A C 1
ATOM 1531 O O . TYR A 1 195 ? 7.085 3.921 -20.007 1.00 97.94 195 TYR A O 1
ATOM 1539 N N . HIS A 1 196 ? 6.826 3.741 -22.227 1.00 97.69 196 HIS A N 1
ATOM 1540 C CA . HIS A 1 196 ? 6.352 2.358 -22.175 1.00 97.69 196 HIS A CA 1
ATOM 1541 C C . HIS A 1 196 ? 7.419 1.378 -21.667 1.00 97.69 196 HIS A C 1
ATOM 1543 O O . HIS A 1 196 ? 7.091 0.411 -20.979 1.00 97.69 196 HIS A O 1
ATOM 1549 N N . GLY A 1 197 ? 8.695 1.632 -21.961 1.00 97.50 197 GLY A N 1
ATOM 1550 C CA . GLY A 1 197 ? 9.813 0.879 -21.402 1.00 97.50 197 GLY A CA 1
ATOM 1551 C C . GLY A 1 197 ? 9.873 1.008 -19.883 1.00 97.50 197 GLY A C 1
ATOM 1552 O O . GLY A 1 197 ? 9.919 -0.004 -19.186 1.00 97.50 197 GLY A O 1
ATOM 1553 N N . ILE A 1 198 ? 9.819 2.235 -19.361 1.00 97.88 198 ILE A N 1
ATOM 1554 C CA . ILE A 1 198 ? 9.816 2.491 -17.914 1.00 97.88 198 ILE A CA 1
ATOM 1555 C C . ILE A 1 198 ? 8.598 1.839 -17.262 1.00 97.88 198 ILE A C 1
ATOM 1557 O O . ILE A 1 198 ? 8.763 1.147 -16.261 1.00 97.88 198 ILE A O 1
ATOM 1561 N N . MET A 1 199 ? 7.405 1.981 -17.850 1.00 98.06 199 MET A N 1
ATOM 1562 C CA . MET A 1 199 ? 6.195 1.313 -17.358 1.00 98.06 199 MET A CA 1
ATOM 1563 C C . MET A 1 199 ? 6.394 -0.198 -17.251 1.00 98.06 199 MET A C 1
ATOM 1565 O O . MET A 1 199 ? 6.076 -0.782 -16.221 1.00 98.06 199 MET A O 1
ATOM 1569 N N . ARG A 1 200 ? 7.029 -0.826 -18.247 1.00 97.12 200 ARG A N 1
ATOM 1570 C CA . ARG A 1 200 ? 7.326 -2.258 -18.182 1.00 97.12 200 ARG A CA 1
ATOM 1571 C C . ARG A 1 200 ? 8.289 -2.616 -17.045 1.00 97.12 200 ARG A C 1
ATOM 1573 O O . ARG A 1 200 ? 8.125 -3.666 -16.419 1.00 97.12 200 ARG A O 1
ATOM 1580 N N . GLY A 1 201 ? 9.287 -1.772 -16.782 1.00 97.50 201 GLY A N 1
ATOM 1581 C CA . GLY A 1 201 ? 10.180 -1.914 -15.630 1.00 97.50 201 GLY A CA 1
ATOM 1582 C C . GLY A 1 201 ? 9.434 -1.795 -14.299 1.00 97.50 201 GLY A C 1
ATOM 1583 O O . GLY A 1 201 ? 9.636 -2.620 -13.409 1.00 97.50 201 GLY A O 1
ATOM 1584 N N . LEU A 1 202 ? 8.519 -0.829 -14.189 1.00 97.94 202 LEU A N 1
ATOM 1585 C CA . LEU A 1 202 ? 7.652 -0.666 -13.021 1.00 97.94 202 LEU A CA 1
ATOM 1586 C C . LEU A 1 202 ? 6.739 -1.879 -12.824 1.00 97.94 202 LEU A C 1
ATOM 1588 O O . LEU A 1 202 ? 6.680 -2.390 -11.713 1.00 97.94 202 LEU A O 1
ATOM 1592 N N . ASP A 1 203 ? 6.125 -2.413 -13.883 1.00 97.25 203 ASP A N 1
ATOM 1593 C CA . ASP A 1 203 ? 5.299 -3.627 -13.806 1.00 97.25 203 ASP A CA 1
ATOM 1594 C C . ASP A 1 203 ? 6.092 -4.819 -13.252 1.00 97.25 203 ASP A C 1
ATOM 1596 O O . ASP A 1 203 ? 5.584 -5.602 -12.450 1.00 97.25 203 ASP A O 1
ATOM 1600 N N . PHE A 1 204 ? 7.362 -4.952 -13.656 1.00 97.00 204 PHE A N 1
ATOM 1601 C CA . PHE A 1 204 ? 8.241 -6.001 -13.140 1.00 97.00 204 PHE A CA 1
ATOM 1602 C C . PHE A 1 204 ? 8.502 -5.835 -11.640 1.00 97.00 204 PHE A C 1
ATOM 1604 O O . PHE A 1 204 ? 8.412 -6.813 -10.904 1.00 97.00 204 PHE A O 1
ATOM 1611 N N . ILE A 1 205 ? 8.803 -4.612 -11.191 1.00 97.31 205 ILE A N 1
ATOM 1612 C CA . ILE A 1 205 ? 9.101 -4.302 -9.784 1.00 97.31 205 ILE A CA 1
ATOM 1613 C C . ILE A 1 205 ? 7.844 -4.429 -8.915 1.00 97.31 205 ILE A C 1
ATOM 1615 O O . ILE A 1 205 ? 7.884 -5.078 -7.874 1.00 97.31 205 ILE A O 1
ATOM 1619 N N . CYS A 1 206 ? 6.713 -3.870 -9.347 1.00 96.88 206 CYS A N 1
ATOM 1620 C CA . CYS A 1 206 ? 5.441 -3.937 -8.626 1.00 96.88 206 CYS A CA 1
ATOM 1621 C C . CYS A 1 206 ? 4.857 -5.357 -8.576 1.00 96.88 206 CYS A C 1
ATOM 1623 O O . CYS A 1 206 ? 4.082 -5.662 -7.675 1.00 96.88 206 CYS A O 1
ATOM 1625 N N . GLY A 1 207 ? 5.236 -6.234 -9.510 1.00 96.38 207 GLY A N 1
ATOM 1626 C CA . GLY A 1 207 ? 4.877 -7.653 -9.483 1.00 96.38 207 GLY A CA 1
ATOM 1627 C C . GLY A 1 207 ? 5.670 -8.493 -8.473 1.00 96.38 207 GLY A C 1
ATOM 1628 O O . GLY A 1 207 ? 5.392 -9.684 -8.325 1.00 96.38 207 GLY A O 1
ATOM 1629 N N . MET A 1 208 ? 6.668 -7.920 -7.789 1.00 96.94 208 MET A N 1
ATOM 1630 C CA . MET A 1 208 ? 7.497 -8.639 -6.820 1.00 96.94 208 MET A CA 1
ATOM 1631 C C . MET A 1 208 ? 6.843 -8.706 -5.438 1.00 96.94 208 MET A C 1
ATOM 1633 O O . MET A 1 208 ? 6.268 -7.742 -4.951 1.00 96.94 208 MET A O 1
ATOM 1637 N N . THR A 1 209 ? 7.033 -9.831 -4.748 1.00 97.50 209 THR A N 1
ATOM 1638 C CA . THR A 1 209 ? 6.859 -9.887 -3.284 1.00 97.50 209 THR A CA 1
ATOM 1639 C C . THR A 1 209 ? 8.038 -9.217 -2.572 1.00 97.50 209 THR A C 1
ATOM 1641 O O . THR A 1 209 ? 9.155 -9.255 -3.098 1.00 97.50 209 THR A O 1
ATOM 1644 N N . ASP A 1 210 ? 7.847 -8.748 -1.338 1.00 95.94 210 ASP A N 1
ATOM 1645 C CA . ASP A 1 210 ? 8.903 -8.155 -0.498 1.00 95.94 210 ASP A CA 1
ATOM 1646 C C . ASP A 1 210 ? 10.161 -9.033 -0.398 1.00 95.94 210 ASP A C 1
ATOM 1648 O O . ASP A 1 210 ? 11.289 -8.554 -0.535 1.00 95.94 210 ASP A O 1
ATOM 1652 N N . HIS A 1 211 ? 9.983 -10.346 -0.210 1.00 94.50 211 HIS A N 1
ATOM 1653 C CA . HIS A 1 211 ? 11.097 -11.294 -0.140 1.00 94.50 211 HIS A CA 1
ATOM 1654 C C . HIS A 1 211 ? 11.894 -11.355 -1.441 1.00 94.50 211 HIS A C 1
ATOM 1656 O O . HIS A 1 211 ? 13.125 -11.398 -1.409 1.00 94.50 211 HIS A O 1
ATOM 1662 N N . TYR A 1 212 ? 11.200 -11.364 -2.578 1.00 96.12 212 TYR A N 1
ATOM 1663 C CA . TYR A 1 212 ? 11.844 -11.423 -3.884 1.00 96.12 212 TYR A CA 1
ATOM 1664 C C . TYR A 1 212 ? 12.542 -10.104 -4.231 1.00 96.12 212 TYR A C 1
ATOM 1666 O O . TYR A 1 212 ? 13.681 -10.136 -4.692 1.00 96.12 212 TYR A O 1
ATOM 1674 N N . ALA A 1 213 ? 11.918 -8.961 -3.931 1.00 97.06 213 ALA A N 1
ATOM 1675 C CA . ALA A 1 213 ? 12.513 -7.642 -4.130 1.00 97.06 213 ALA A CA 1
ATOM 1676 C C . ALA A 1 213 ? 13.804 -7.474 -3.312 1.00 97.06 213 ALA A C 1
ATOM 1678 O O . ALA A 1 213 ? 14.845 -7.113 -3.863 1.00 97.06 213 ALA A O 1
ATOM 1679 N N . ASN A 1 214 ? 13.770 -7.818 -2.020 1.00 95.12 214 ASN A N 1
ATOM 1680 C CA . ASN A 1 214 ? 14.952 -7.761 -1.157 1.00 95.12 214 ASN A CA 1
ATOM 1681 C C . ASN A 1 214 ? 16.051 -8.723 -1.639 1.00 95.12 214 ASN A C 1
ATOM 1683 O O . ASN A 1 214 ? 17.213 -8.335 -1.752 1.00 95.12 214 ASN A O 1
ATOM 1687 N N . TYR A 1 215 ? 15.688 -9.961 -1.992 1.00 95.25 215 TYR A N 1
ATOM 1688 C CA . TYR A 1 215 ? 16.631 -10.921 -2.568 1.00 95.25 215 TYR A CA 1
ATOM 1689 C C . TYR A 1 215 ? 17.313 -10.359 -3.820 1.00 95.25 215 TYR A C 1
ATOM 1691 O O . TYR A 1 215 ? 18.541 -10.360 -3.900 1.00 95.25 215 TYR A O 1
ATOM 1699 N N . LEU A 1 216 ? 16.539 -9.856 -4.783 1.00 95.56 216 LEU A N 1
ATOM 1700 C CA . LEU A 1 216 ? 17.069 -9.379 -6.056 1.00 95.56 216 LEU A CA 1
ATOM 1701 C C . LEU A 1 216 ? 17.943 -8.129 -5.880 1.00 95.56 216 LEU A C 1
ATOM 1703 O O . LEU A 1 216 ? 19.021 -8.057 -6.471 1.00 95.56 216 LEU A O 1
ATOM 1707 N N . ALA A 1 217 ? 17.546 -7.193 -5.014 1.00 95.75 217 ALA A N 1
ATOM 1708 C CA . ALA A 1 217 ? 18.353 -6.017 -4.690 1.00 95.75 217 ALA A CA 1
ATOM 1709 C C . ALA A 1 217 ? 19.708 -6.398 -4.066 1.00 95.75 217 ALA A C 1
ATOM 1711 O O . ALA A 1 217 ? 20.739 -5.823 -4.417 1.00 95.75 217 ALA A O 1
ATOM 1712 N N . GLN A 1 218 ? 19.743 -7.411 -3.192 1.00 93.75 218 GLN A N 1
ATOM 1713 C CA . GLN A 1 218 ? 21.002 -7.929 -2.646 1.00 93.75 218 GLN A CA 1
ATOM 1714 C C . GLN A 1 218 ? 21.895 -8.545 -3.729 1.00 93.75 218 GLN A C 1
ATOM 1716 O O . GLN A 1 218 ? 23.105 -8.314 -3.710 1.00 93.75 218 GLN A O 1
ATOM 1721 N N . GLN A 1 219 ? 21.323 -9.280 -4.693 1.00 92.62 219 GLN A N 1
ATOM 1722 C CA . GLN A 1 219 ? 22.085 -9.806 -5.834 1.00 92.62 219 GLN A CA 1
ATOM 1723 C C . GLN A 1 219 ? 22.688 -8.673 -6.674 1.00 92.62 219 GLN A C 1
ATOM 1725 O O . GLN A 1 219 ? 23.860 -8.741 -7.042 1.00 92.62 219 GLN A O 1
ATOM 1730 N N . PHE A 1 220 ? 21.924 -7.609 -6.940 1.00 91.75 220 PHE A N 1
ATOM 1731 C CA . PHE A 1 220 ? 22.396 -6.460 -7.722 1.00 91.75 220 PHE A CA 1
ATOM 1732 C C . PHE A 1 220 ? 23.531 -5.699 -7.031 1.00 91.75 220 PHE A C 1
ATOM 1734 O O . PHE A 1 220 ? 24.472 -5.274 -7.697 1.00 91.75 220 PHE A O 1
ATOM 1741 N N . ASN A 1 221 ? 23.494 -5.604 -5.701 1.00 88.62 221 ASN A N 1
ATOM 1742 C CA . ASN A 1 221 ? 24.548 -4.976 -4.903 1.00 88.62 221 ASN A CA 1
ATOM 1743 C C . ASN A 1 221 ? 25.751 -5.898 -4.620 1.00 88.62 221 ASN A C 1
ATOM 1745 O O . ASN A 1 221 ? 26.628 -5.539 -3.838 1.00 88.62 221 ASN A O 1
ATOM 1749 N N . GLY A 1 222 ? 25.809 -7.095 -5.218 1.00 83.19 222 GLY A N 1
ATOM 1750 C CA . GLY A 1 222 ? 26.917 -8.037 -5.018 1.00 83.19 222 GLY A CA 1
ATOM 1751 C C . GLY A 1 222 ? 26.960 -8.673 -3.623 1.00 83.19 222 GLY A C 1
ATOM 1752 O O . GLY A 1 222 ? 27.953 -9.298 -3.265 1.00 83.19 222 GLY A O 1
ATOM 1753 N N . MET A 1 223 ? 25.881 -8.547 -2.845 1.00 79.00 223 MET A N 1
ATOM 1754 C CA . MET A 1 223 ? 25.701 -9.172 -1.527 1.00 79.00 223 MET A CA 1
ATOM 1755 C C . MET A 1 223 ? 24.947 -10.506 -1.622 1.00 79.00 223 MET A C 1
ATOM 1757 O O . MET A 1 223 ? 24.395 -10.998 -0.639 1.00 79.00 223 MET A O 1
ATOM 1761 N N . GLY A 1 224 ? 24.878 -11.080 -2.823 1.00 66.25 224 GLY A N 1
ATOM 1762 C CA . GLY A 1 224 ? 24.139 -12.301 -3.076 1.00 66.25 224 GLY A CA 1
ATOM 1763 C C . GLY A 1 224 ? 24.689 -13.487 -2.290 1.00 66.25 224 GLY A C 1
ATOM 1764 O O . GLY A 1 224 ? 25.836 -13.888 -2.474 1.00 66.25 224 GLY A O 1
ATOM 1765 N N . ILE A 1 225 ? 23.855 -14.082 -1.436 1.00 53.78 225 ILE A N 1
ATOM 1766 C CA . ILE A 1 225 ? 24.174 -15.358 -0.792 1.00 53.78 225 ILE A CA 1
ATOM 1767 C C . ILE A 1 225 ? 24.061 -16.452 -1.861 1.00 53.78 225 ILE A C 1
ATOM 1769 O O . ILE A 1 225 ? 22.983 -16.652 -2.429 1.00 53.78 225 ILE A O 1
ATOM 1773 N N . PHE A 1 226 ? 25.165 -17.150 -2.139 1.00 51.78 226 PHE A N 1
ATOM 1774 C CA . PHE A 1 226 ? 25.133 -18.399 -2.898 1.00 51.78 226 PHE A CA 1
ATOM 1775 C C . PHE A 1 226 ? 24.296 -19.404 -2.100 1.00 51.78 226 PHE A C 1
ATOM 1777 O O . PHE A 1 226 ? 24.643 -19.724 -0.963 1.00 51.78 226 PHE A O 1
ATOM 1784 N N . ARG A 1 227 ? 23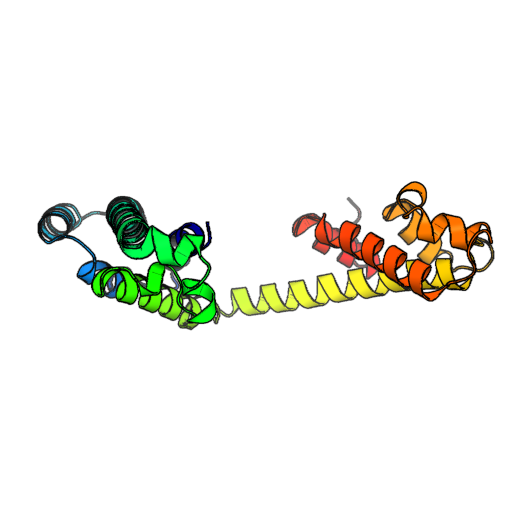.163 -19.831 -2.662 1.00 42.53 227 ARG A N 1
ATOM 1785 C CA . ARG A 1 227 ? 22.421 -20.976 -2.126 1.00 42.53 227 ARG A CA 1
ATOM 1786 C C . ARG A 1 227 ? 23.158 -22.268 -2.435 1.00 42.53 227 ARG A C 1
ATOM 1788 O O . ARG A 1 227 ? 23.675 -22.372 -3.569 1.00 42.53 227 ARG A O 1
#

Secondary structure (DSSP, 8-state):
-HHHHHHHHHHHHHHHHHHTTSS-HHHHHHHHGGGS-HHHHHHHHHT-TT--HHHHHHHHHHHHHHHHHHHHHHHHHHTHHHHHTTHHHHTT--SGGGS-HHHHHHHHHHHHHIIIIITT-HHHHHHHHHHHHHHHHHHHHHHHHHHHHHHTTT-GGGS-HHHHHHHHHH-GGGS-HHHHHHHTTS---HHHHHHHHHHHHHHHHHTS-HHHHHHHHHHHTT-PPP-

Sequence (227 aa):
MEAADDFCYAIIDLEDGISMGILSWSEVYKIIEPALDKTDIEEFEKSFATLSNGRKMSILRGLIIQKFVDAGAKAFIDNQHDFLNGDIFKSKKDLISLCSPEVKEAVNAAKDLAKSKLFKHPRKIELEIGAYNTLATLLENIIEAIVEYIDNTGDDKNISSKSKRILDLVGRDTFSPEVRAYIKAENKDKNIATYHGIMRGLDFICGMTDHYANYLAQQFNGMGIFR

Foldseek 3Di:
DVLLVLLCCLQVLVLVCVVVVQDDLVLLCVLQVLLADPVLVVVLVVPPPPHDSNVSSVSSSVRRSVSSVVQLVVLCV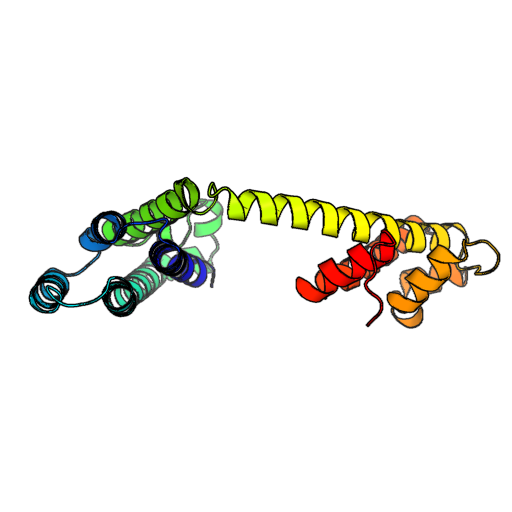VCVVCVVVVVCVVVVHDSLNSGDPSSNRSSVSSVVVSVVTVCPDPVNVVVVVLVVLLVVLLLVQQLVLLLQCLVVLNDPVRDDPSSVVSCVVLDVVPQDPQLVCSSVVVDVPSVSNSVSSSVSSVVSQVPDDPVRSSQVSCVSVVNHDDD

Radius of gyration: 25.51 Å; chains: 1; bounding box: 56×39×72 Å

pLDDT: mean 92.23, std 7.26, range [42.53, 98.19]